Protein AF-A0A7T4YJ26-F1 (afdb_monomer_lite)

pLDDT: mean 92.06, std 7.33, range [59.25, 98.75]

Secondary structure (DSSP, 8-state):
-HHHHHHHHHHHHHHHHHHHHHHTTHHHHSBTT--S---STTBTT-HHHHHHHHHHHHHHHHHHHHHHHHHS-HHHHHHHHHHHHHHHHHHH--HHHHHHHS-TTTTHHHHHHHHHHHHHHHHHHHHHHHHHHHHHHTTS-GGG----TT-S-TTS---HHHHHHHHHHHHHHHHHHHHH--SS-HHHHHHHHHHHHHHHHHHHHHH-TTS-HHHHTTHHHHHHHHHHHHHHH-TTTTSSHHHHHHHHHTT-S-GGGSS-HHHIIIIIHHHHHHHHHHHHHHHHHHHHHHHHHHHHT-

Structure (mmCIF, N/CA/C/O backbone):
data_AF-A0A7T4YJ26-F1
#
_entry.id   AF-A0A7T4YJ26-F1
#
loop_
_atom_site.group_PDB
_atom_site.id
_atom_site.type_symbol
_atom_site.label_atom_id
_atom_site.label_alt_id
_atom_site.label_comp_id
_atom_site.label_asym_id
_atom_site.label_entity_id
_atom_site.label_seq_id
_atom_site.pdbx_PDB_ins_code
_atom_site.Cartn_x
_atom_site.Cartn_y
_atom_site.Cartn_z
_atom_site.occupancy
_atom_site.B_iso_or_equiv
_atom_site.auth_seq_id
_atom_site.auth_comp_id
_atom_site.auth_asym_id
_atom_site.auth_atom_id
_atom_site.pdbx_PDB_model_num
ATOM 1 N N . MET A 1 1 ? 11.426 15.640 -23.391 1.00 65.94 1 MET A N 1
ATOM 2 C CA . MET A 1 1 ? 10.581 16.226 -22.320 1.00 65.94 1 MET A CA 1
ATOM 3 C C . MET A 1 1 ? 9.084 15.944 -22.523 1.00 65.94 1 MET A C 1
ATOM 5 O O . MET A 1 1 ? 8.467 15.410 -21.608 1.00 65.94 1 MET A O 1
ATOM 9 N N . LEU A 1 2 ? 8.516 16.201 -23.713 1.00 73.56 2 LEU A N 1
ATOM 10 C CA . LEU A 1 2 ? 7.081 16.025 -24.014 1.00 73.56 2 LEU A CA 1
ATOM 11 C C . LEU A 1 2 ? 6.524 14.612 -23.717 1.00 73.56 2 LEU A C 1
ATOM 13 O O . LEU A 1 2 ? 5.509 14.489 -23.038 1.00 73.56 2 LEU A O 1
ATOM 17 N N . ALA A 1 3 ? 7.226 13.549 -24.126 1.00 76.88 3 ALA A N 1
ATOM 18 C CA . ALA A 1 3 ? 6.789 12.163 -23.897 1.00 76.88 3 ALA A CA 1
ATOM 19 C C . ALA A 1 3 ? 6.666 11.792 -22.402 1.00 76.88 3 ALA A C 1
ATOM 21 O O . ALA A 1 3 ? 5.733 11.098 -21.998 1.00 76.88 3 ALA A O 1
ATOM 22 N N . ARG A 1 4 ? 7.563 12.308 -21.543 1.00 76.56 4 ARG A N 1
ATOM 23 C CA . ARG A 1 4 ? 7.495 12.085 -20.085 1.00 76.56 4 ARG A CA 1
ATOM 24 C C . ARG A 1 4 ? 6.269 12.769 -19.475 1.00 76.56 4 ARG A C 1
ATOM 26 O O . ARG A 1 4 ? 5.632 12.203 -18.592 1.00 76.56 4 ARG A O 1
ATOM 33 N N . TYR A 1 5 ? 5.931 13.968 -19.948 1.00 83.56 5 TYR A N 1
ATOM 34 C CA . TYR A 1 5 ? 4.755 14.704 -19.486 1.00 83.56 5 TYR A CA 1
ATOM 35 C C . TYR A 1 5 ? 3.451 14.003 -19.894 1.00 83.56 5 TYR A C 1
ATOM 37 O O . TYR A 1 5 ? 2.588 13.773 -19.050 1.00 83.56 5 TYR A O 1
ATOM 45 N N . GLN A 1 6 ? 3.357 13.559 -21.151 1.00 85.94 6 GLN A N 1
ATOM 46 C CA . GLN A 1 6 ? 2.216 12.785 -21.654 1.00 85.94 6 GLN A CA 1
ATOM 47 C C . GLN A 1 6 ? 2.002 11.488 -20.861 1.00 85.94 6 GLN A C 1
ATOM 49 O O . GLN A 1 6 ? 0.879 11.183 -20.471 1.00 85.94 6 GLN A O 1
ATOM 54 N N . SER A 1 7 ? 3.078 10.760 -20.546 1.00 86.81 7 SER A N 1
ATOM 55 C CA . SER A 1 7 ? 3.001 9.524 -19.758 1.00 86.81 7 SER A CA 1
ATOM 56 C C . SER A 1 7 ? 2.489 9.753 -18.326 1.00 86.81 7 SER A C 1
ATOM 58 O O . SER A 1 7 ? 1.685 8.972 -17.807 1.00 86.81 7 SER A O 1
ATOM 60 N N . ARG A 1 8 ? 2.890 10.865 -17.692 1.00 88.81 8 ARG A N 1
ATOM 61 C CA . ARG A 1 8 ? 2.389 11.263 -16.364 1.00 88.81 8 ARG A CA 1
ATOM 62 C C . ARG A 1 8 ? 0.903 11.608 -16.401 1.00 88.81 8 ARG A C 1
ATOM 64 O O . ARG A 1 8 ? 0.160 11.109 -15.562 1.00 88.81 8 ARG A O 1
ATOM 71 N N . ILE A 1 9 ? 0.466 12.398 -17.386 1.00 92.31 9 ILE A N 1
ATOM 72 C CA . ILE A 1 9 ? -0.959 12.714 -17.574 1.00 92.31 9 ILE A CA 1
ATOM 73 C C . ILE A 1 9 ? -1.764 11.433 -17.772 1.00 92.31 9 ILE A C 1
ATOM 75 O O . ILE A 1 9 ? -2.769 11.238 -17.099 1.00 92.31 9 ILE A O 1
ATOM 79 N N . LEU A 1 10 ? -1.303 10.538 -18.646 1.00 93.31 10 LEU A N 1
ATOM 80 C CA . LEU A 1 10 ? -1.996 9.284 -18.923 1.00 93.31 10 LEU A CA 1
ATOM 81 C C . LEU A 1 10 ? -2.127 8.414 -17.661 1.00 93.31 10 LEU A C 1
ATOM 83 O O . LEU A 1 10 ? -3.191 7.855 -17.412 1.00 93.31 10 LEU A O 1
ATOM 87 N N . THR A 1 11 ? -1.077 8.352 -16.836 1.00 94.00 11 THR A N 1
ATOM 88 C CA . THR A 1 11 ? -1.101 7.633 -15.549 1.00 94.00 11 THR A CA 1
ATOM 89 C C . THR A 1 11 ? -2.134 8.234 -14.593 1.00 94.00 11 THR A C 1
ATOM 91 O O . THR A 1 11 ? -2.879 7.493 -13.958 1.00 94.00 11 THR A O 1
ATOM 94 N N . LEU A 1 12 ? -2.217 9.567 -14.508 1.00 95.44 12 LEU A N 1
ATOM 95 C CA . LEU A 1 12 ? -3.198 10.252 -13.661 1.00 95.44 12 LEU A CA 1
ATOM 96 C C . LEU A 1 12 ? -4.632 10.031 -14.153 1.00 95.44 12 LEU A C 1
ATOM 98 O O . LEU A 1 12 ? -5.496 9.699 -13.350 1.00 95.44 12 LEU A O 1
ATOM 102 N N . VAL A 1 13 ? -4.878 10.143 -15.461 1.00 96.56 13 VAL A N 1
ATOM 103 C CA . VAL A 1 13 ? -6.196 9.873 -16.058 1.00 96.56 13 VAL A CA 1
ATOM 104 C C . VAL A 1 13 ? -6.620 8.427 -15.793 1.00 96.56 13 VAL A C 1
ATOM 106 O O . VAL A 1 13 ? -7.742 8.186 -15.351 1.00 96.56 13 VAL A O 1
ATOM 109 N N . ALA A 1 14 ? -5.715 7.466 -15.993 1.00 96.56 14 ALA A N 1
ATOM 110 C CA . ALA A 1 14 ? -5.966 6.061 -15.689 1.00 96.56 14 ALA A CA 1
ATOM 111 C C . ALA A 1 14 ? -6.276 5.840 -14.198 1.00 96.56 14 ALA A C 1
ATOM 113 O O . ALA A 1 14 ? -7.226 5.132 -13.869 1.00 96.56 14 ALA A O 1
ATOM 114 N N . ALA A 1 15 ? -5.528 6.487 -13.298 1.00 96.88 15 ALA A N 1
ATOM 115 C CA . ALA A 1 15 ? -5.774 6.441 -11.859 1.00 96.88 15 ALA A CA 1
ATOM 116 C C . ALA A 1 15 ? -7.145 7.021 -11.483 1.00 96.88 15 ALA A C 1
ATOM 118 O O . ALA A 1 15 ? -7.850 6.430 -10.669 1.00 96.88 15 ALA A O 1
ATOM 119 N N . SER A 1 16 ? -7.563 8.128 -12.104 1.00 97.44 16 SER A N 1
ATOM 120 C CA . SER A 1 16 ? -8.887 8.717 -11.885 1.00 97.44 16 SER A CA 1
ATOM 121 C C . SER A 1 16 ? -10.017 7.800 -12.355 1.00 97.44 16 SER A C 1
ATOM 123 O O . SER A 1 16 ? -10.965 7.590 -11.605 1.00 97.44 16 SER A O 1
ATOM 125 N N . ILE A 1 17 ? -9.902 7.202 -13.547 1.00 97.19 17 ILE A N 1
ATOM 126 C CA . ILE A 1 17 ? -10.898 6.244 -14.059 1.00 97.19 17 ILE A CA 1
ATOM 127 C C . ILE A 1 17 ? -10.991 5.027 -13.129 1.00 97.19 17 ILE A C 1
ATOM 129 O O . ILE A 1 17 ? -12.084 4.640 -12.717 1.00 97.19 17 ILE A O 1
ATOM 133 N N . ALA A 1 18 ? -9.843 4.457 -12.754 1.00 96.75 18 ALA A N 1
ATOM 134 C CA . ALA A 1 18 ? -9.765 3.326 -11.837 1.00 96.75 18 ALA A CA 1
ATOM 135 C C . ALA A 1 18 ? -10.393 3.646 -10.470 1.00 96.75 18 ALA A C 1
ATOM 137 O O . ALA A 1 18 ? -11.157 2.841 -9.938 1.00 96.75 18 ALA A O 1
ATOM 138 N N . ALA A 1 19 ? -10.124 4.838 -9.930 1.00 96.94 19 ALA A N 1
ATOM 139 C CA . ALA A 1 19 ? -10.742 5.325 -8.705 1.00 96.94 19 ALA A CA 1
ATOM 140 C C . ALA A 1 19 ? -12.265 5.414 -8.836 1.00 96.94 19 ALA A C 1
ATOM 142 O O . ALA A 1 19 ? -12.968 4.869 -7.991 1.00 96.94 19 ALA A O 1
ATOM 143 N N . THR A 1 20 ? -12.791 6.018 -9.906 1.00 96.38 20 THR A N 1
ATOM 144 C CA . THR A 1 20 ? -14.242 6.093 -10.135 1.00 96.38 20 THR A CA 1
ATOM 145 C C . THR A 1 20 ? -14.883 4.706 -10.184 1.00 96.38 20 THR A C 1
ATOM 147 O O . THR A 1 20 ? -15.917 4.503 -9.551 1.00 96.38 20 THR A O 1
ATOM 150 N N . CYS A 1 21 ? -14.265 3.736 -10.866 1.00 95.38 21 CYS A N 1
ATOM 151 C CA . CYS A 1 21 ? -14.747 2.354 -10.874 1.00 95.38 21 CYS A CA 1
ATOM 152 C C . CYS A 1 21 ? -14.750 1.737 -9.469 1.00 95.38 21 CYS A C 1
ATOM 154 O O . CYS A 1 21 ? -15.736 1.111 -9.083 1.00 95.38 21 CYS A O 1
ATOM 156 N N . MET A 1 22 ? -13.687 1.948 -8.688 1.00 94.94 22 MET A N 1
ATOM 157 C CA . MET A 1 22 ? -13.580 1.412 -7.330 1.00 94.94 22 MET A CA 1
ATOM 158 C C . MET A 1 22 ? -14.650 1.983 -6.394 1.00 94.94 22 MET A C 1
ATOM 160 O O . MET A 1 22 ? -15.198 1.264 -5.560 1.00 94.94 22 MET A O 1
ATOM 164 N N . LEU A 1 23 ? -15.005 3.259 -6.559 1.00 95.00 23 LEU A N 1
ATOM 165 C CA . LEU A 1 23 ? -16.034 3.904 -5.744 1.00 95.00 23 LEU A CA 1
ATOM 166 C C . LEU A 1 23 ? -17.428 3.282 -5.921 1.00 95.00 23 LEU A C 1
ATOM 168 O O . LEU A 1 23 ? -18.241 3.367 -5.001 1.00 95.00 23 LEU A O 1
ATOM 172 N N . ILE A 1 24 ? -17.698 2.591 -7.033 1.00 94.62 24 ILE A N 1
ATOM 173 C CA . ILE A 1 24 ? -18.963 1.867 -7.250 1.00 94.62 24 ILE A CA 1
ATOM 174 C C . ILE A 1 24 ? -19.109 0.694 -6.262 1.00 94.62 24 ILE A C 1
ATOM 176 O O . ILE A 1 24 ? -20.228 0.333 -5.897 1.00 94.62 24 ILE A O 1
ATOM 180 N N . ALA A 1 25 ? -17.999 0.135 -5.764 1.00 90.75 25 ALA A N 1
ATOM 181 C CA . ALA A 1 25 ? -18.014 -0.937 -4.767 1.00 90.75 25 ALA A CA 1
ATOM 182 C C . ALA A 1 25 ? -18.468 -0.463 -3.375 1.00 90.75 25 ALA A C 1
ATOM 184 O O . ALA A 1 25 ? -18.942 -1.273 -2.576 1.00 90.75 25 ALA A O 1
ATOM 185 N N . THR A 1 26 ? -18.345 0.838 -3.083 1.00 90.69 26 THR A N 1
ATOM 186 C CA . THR A 1 26 ? -18.515 1.416 -1.737 1.00 90.69 26 THR A CA 1
ATOM 187 C C . THR A 1 26 ? -19.787 0.950 -1.019 1.00 90.69 26 THR A C 1
ATOM 189 O O . THR A 1 26 ? -19.662 0.441 0.094 1.00 90.69 26 THR A O 1
ATOM 192 N N . PRO A 1 27 ? -20.998 1.007 -1.617 1.00 88.75 27 PRO A N 1
ATOM 193 C CA . PRO A 1 27 ? -22.229 0.640 -0.910 1.00 88.75 27 PRO A CA 1
ATOM 194 C C . PRO A 1 27 ? -22.278 -0.821 -0.450 1.00 88.75 27 PRO A C 1
ATOM 196 O O . PRO A 1 27 ? -23.059 -1.163 0.430 1.00 88.75 27 PRO A O 1
ATOM 199 N N . ARG A 1 28 ? -21.471 -1.700 -1.057 1.00 88.50 28 ARG A N 1
ATOM 200 C CA . ARG A 1 28 ? -21.394 -3.125 -0.706 1.00 88.50 28 ARG A CA 1
ATOM 201 C C . ARG A 1 28 ? -20.357 -3.414 0.376 1.00 88.50 28 ARG A C 1
ATOM 203 O O . ARG A 1 28 ? -20.425 -4.468 0.997 1.00 88.50 28 ARG A O 1
ATOM 210 N N . LEU A 1 29 ? -19.404 -2.506 0.575 1.00 89.62 29 LEU A N 1
ATOM 211 C CA . LEU A 1 29 ? -18.295 -2.653 1.521 1.00 89.62 29 LEU A CA 1
ATOM 212 C C . LEU A 1 29 ? -18.539 -1.908 2.840 1.00 89.62 29 LEU A C 1
ATOM 214 O O . LEU A 1 29 ? -17.819 -2.134 3.807 1.00 89.62 29 LEU A O 1
ATOM 218 N N . ILE A 1 30 ? -19.551 -1.038 2.892 1.00 88.00 30 ILE A N 1
ATOM 219 C CA . ILE A 1 30 ? -19.989 -0.389 4.130 1.00 88.00 30 ILE A CA 1
ATOM 220 C C . ILE A 1 30 ? -20.584 -1.452 5.083 1.00 88.00 30 ILE A C 1
ATOM 222 O O . ILE A 1 30 ? -21.316 -2.336 4.626 1.00 88.00 30 ILE A O 1
ATOM 226 N N . PRO A 1 31 ? -20.279 -1.400 6.392 1.00 85.50 31 PRO A N 1
ATOM 227 C CA . PRO A 1 31 ? -20.853 -2.305 7.391 1.00 85.50 31 PRO A CA 1
ATOM 228 C C . PRO A 1 31 ? -22.372 -2.121 7.555 1.00 85.50 31 PRO A C 1
ATOM 230 O O . PRO A 1 31 ? -22.924 -1.063 7.257 1.00 85.50 31 PRO A O 1
ATOM 233 N N . LEU A 1 32 ? -23.069 -3.139 8.079 1.00 81.75 32 LEU A N 1
ATOM 234 C CA . LEU A 1 32 ? -24.544 -3.144 8.202 1.00 81.75 32 LEU A CA 1
ATOM 235 C C . LEU A 1 32 ? -25.109 -1.982 9.025 1.00 81.75 32 LEU A C 1
ATOM 237 O O . LEU A 1 32 ? -26.211 -1.510 8.762 1.00 81.75 32 LEU A O 1
ATOM 241 N N . ASN A 1 33 ? -24.352 -1.509 10.012 1.00 79.31 33 ASN A N 1
ATOM 242 C CA . ASN A 1 33 ? -24.732 -0.375 10.850 1.00 79.31 33 ASN A CA 1
ATOM 243 C C . ASN A 1 33 ? -24.523 0.989 10.161 1.00 79.31 33 ASN A C 1
ATOM 245 O O . ASN A 1 33 ? -24.630 2.017 10.825 1.00 79.31 33 ASN A O 1
ATOM 249 N N . ALA A 1 34 ? -24.177 0.999 8.867 1.00 72.62 34 ALA A N 1
ATOM 250 C CA . ALA A 1 34 ? -23.843 2.178 8.068 1.00 72.62 34 ALA A CA 1
ATOM 251 C C . ALA A 1 34 ? -22.723 3.053 8.666 1.00 72.62 34 ALA A C 1
ATOM 253 O O . ALA A 1 34 ? -22.549 4.207 8.272 1.00 72.62 34 ALA A O 1
ATOM 254 N N . SER A 1 35 ? -21.955 2.514 9.619 1.00 78.88 35 SER A N 1
ATOM 255 C CA . SER A 1 35 ? -20.820 3.224 10.193 1.00 78.88 35 SER A CA 1
ATOM 256 C C . SER A 1 35 ? -19.679 3.321 9.184 1.00 78.88 35 SER A C 1
ATOM 258 O O . SER A 1 35 ? -19.580 2.572 8.213 1.00 78.88 35 SER A O 1
ATOM 260 N N . THR A 1 36 ? -18.798 4.281 9.416 1.00 80.50 36 THR A N 1
ATOM 261 C CA . THR A 1 36 ? -17.610 4.490 8.594 1.00 80.50 36 THR A CA 1
ATOM 262 C C . THR A 1 36 ? -16.470 3.574 9.053 1.00 80.50 36 THR A C 1
ATOM 264 O O . THR A 1 36 ? -16.433 3.127 10.195 1.00 80.50 36 THR A O 1
ATOM 267 N N . GLY A 1 37 ? -15.527 3.264 8.165 1.00 81.12 37 GLY A N 1
ATOM 268 C CA . GLY A 1 37 ? -14.414 2.346 8.423 1.00 81.12 37 GLY A CA 1
ATOM 269 C C . GLY A 1 37 ? -14.588 1.032 7.679 1.00 81.12 37 GLY A C 1
ATOM 270 O O . GLY A 1 37 ? -15.162 0.103 8.228 1.00 81.12 37 GLY A O 1
ATOM 271 N N . ILE A 1 38 ? -14.097 0.946 6.443 1.00 86.25 38 ILE A N 1
ATOM 272 C CA . ILE A 1 38 ? -14.123 -0.306 5.679 1.00 86.25 38 ILE A CA 1
ATOM 273 C C . ILE A 1 38 ? -13.118 -1.290 6.282 1.00 86.25 38 ILE A C 1
ATOM 275 O O . ILE A 1 38 ? -11.913 -1.031 6.281 1.00 86.25 38 ILE A O 1
ATOM 279 N N . THR A 1 39 ? -13.642 -2.423 6.731 1.00 91.50 39 THR A N 1
ATOM 280 C CA . THR A 1 39 ? -12.912 -3.649 7.055 1.00 91.50 39 THR A CA 1
ATOM 281 C C . THR A 1 39 ? -13.590 -4.790 6.300 1.00 91.50 39 THR A C 1
ATOM 283 O O . THR A 1 39 ? -14.795 -4.744 6.037 1.00 91.50 39 THR A O 1
ATOM 286 N N . PHE A 1 40 ? -12.830 -5.798 5.881 1.00 92.81 40 PHE A N 1
ATOM 287 C CA . PHE A 1 40 ? -13.418 -7.002 5.299 1.00 92.81 40 PHE A CA 1
ATOM 288 C C . PHE A 1 40 ? -14.249 -7.760 6.332 1.00 92.81 40 PHE A C 1
ATOM 290 O O . PHE A 1 40 ? -15.317 -8.259 5.986 1.00 92.81 40 PHE A O 1
ATOM 297 N N . THR A 1 41 ? -13.807 -7.829 7.587 1.00 90.62 41 THR A N 1
ATOM 298 C CA . THR A 1 41 ? -14.492 -8.607 8.626 1.00 90.62 41 THR A CA 1
ATOM 299 C C . THR A 1 41 ? -15.890 -8.102 8.957 1.00 90.62 41 THR A C 1
ATOM 301 O O . THR A 1 41 ? -16.775 -8.920 9.197 1.00 90.62 41 THR A O 1
ATOM 304 N N . ASP A 1 42 ? -16.119 -6.790 8.865 1.00 88.31 42 ASP A N 1
ATOM 305 C CA . ASP A 1 42 ? -17.403 -6.174 9.229 1.00 88.31 42 ASP A CA 1
ATOM 306 C C . ASP A 1 42 ? -18.266 -5.811 8.013 1.00 88.31 42 ASP A C 1
ATOM 308 O O . ASP A 1 42 ? -19.322 -5.185 8.153 1.00 88.31 42 ASP A O 1
ATOM 312 N N . ALA A 1 43 ? -17.821 -6.145 6.800 1.00 90.69 43 ALA A N 1
ATOM 313 C CA . ALA A 1 43 ? -18.527 -5.776 5.582 1.00 90.69 43 ALA A CA 1
ATOM 314 C C . ALA A 1 43 ? -19.939 -6.384 5.550 1.00 90.69 43 ALA A C 1
ATOM 316 O O . ALA A 1 43 ? -20.127 -7.568 5.834 1.00 90.69 43 ALA A O 1
ATOM 317 N N . ALA A 1 44 ? -20.941 -5.607 5.119 1.00 88.81 44 ALA A N 1
ATOM 318 C CA . ALA A 1 44 ? -22.341 -6.044 5.144 1.00 88.81 44 ALA A CA 1
ATOM 319 C C . ALA A 1 44 ? -22.634 -7.305 4.317 1.00 88.81 44 ALA A C 1
ATOM 321 O O . ALA A 1 44 ? -23.547 -8.067 4.622 1.00 88.81 44 ALA A O 1
ATOM 322 N N . VAL A 1 45 ? -21.852 -7.526 3.264 1.00 92.44 45 VAL A N 1
ATOM 323 C CA . VA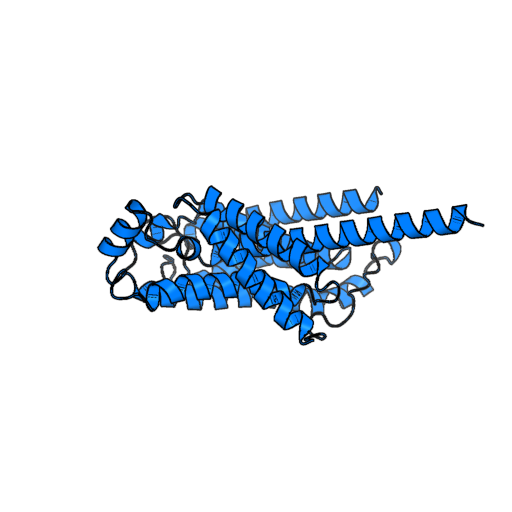L A 1 45 ? -21.949 -8.700 2.386 1.00 92.44 45 VAL A CA 1
ATOM 324 C C . VAL A 1 45 ? -21.227 -9.937 2.939 1.00 92.44 45 VAL A C 1
ATOM 326 O O . VAL A 1 45 ? -21.295 -11.004 2.329 1.00 92.44 45 VAL A O 1
ATOM 329 N N . GLY A 1 46 ? -20.534 -9.803 4.071 1.00 93.62 46 GLY A N 1
ATOM 330 C CA . GLY A 1 46 ? -19.647 -10.800 4.661 1.00 93.62 46 GLY A CA 1
ATOM 331 C C . GLY A 1 46 ? -18.211 -10.745 4.109 1.00 93.62 46 GLY A C 1
ATOM 332 O O . GLY A 1 46 ? -17.992 -10.242 3.001 1.00 93.62 46 GLY A O 1
ATOM 333 N N . PRO A 1 47 ? -17.217 -11.301 4.831 1.00 94.19 47 PRO A N 1
ATOM 334 C CA . PRO A 1 47 ? -15.802 -11.045 4.541 1.00 94.19 47 PRO A CA 1
ATOM 335 C C . PRO A 1 47 ? -15.331 -11.575 3.190 1.00 94.19 47 PRO A C 1
ATOM 337 O O . PRO A 1 47 ? -14.688 -10.863 2.420 1.00 94.19 47 PRO A O 1
ATOM 340 N N . LEU A 1 48 ? -15.706 -12.811 2.852 1.00 95.75 48 LEU A N 1
ATOM 341 C CA . LEU A 1 48 ? -15.315 -13.425 1.582 1.00 95.75 48 LEU A CA 1
ATOM 342 C C . LEU A 1 48 ? -15.900 -12.666 0.381 1.00 95.75 48 LEU A C 1
ATOM 344 O O . LEU A 1 48 ? -15.191 -12.385 -0.584 1.00 95.75 48 LEU A O 1
ATOM 348 N N . ASN A 1 49 ? -17.177 -12.283 0.457 1.00 95.88 49 ASN A N 1
ATOM 349 C CA . ASN A 1 49 ? -17.827 -11.512 -0.602 1.00 95.88 49 ASN A CA 1
ATOM 350 C C . ASN A 1 49 ? -17.224 -10.114 -0.731 1.00 95.88 49 ASN A C 1
ATOM 352 O O . ASN A 1 49 ? -17.072 -9.626 -1.846 1.00 95.88 49 ASN A O 1
ATOM 356 N N . ALA A 1 50 ? -16.840 -9.480 0.379 1.00 94.94 50 ALA A N 1
ATOM 357 C CA . ALA A 1 50 ? -16.176 -8.184 0.354 1.00 94.94 50 ALA A CA 1
ATOM 358 C C . ALA A 1 50 ? -14.821 -8.255 -0.369 1.00 94.94 50 ALA A C 1
ATOM 360 O O . ALA A 1 50 ? -14.527 -7.384 -1.191 1.00 94.94 50 ALA A O 1
ATOM 361 N N . ILE A 1 51 ? -14.046 -9.325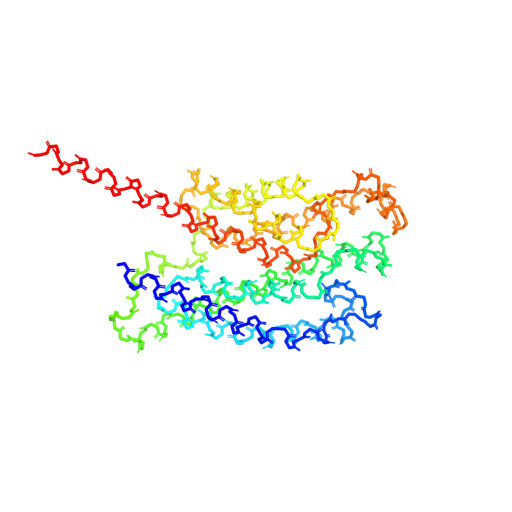 -0.150 1.00 95.75 51 ILE A N 1
ATOM 362 C CA . ILE A 1 51 ? -12.788 -9.585 -0.870 1.00 95.75 51 ILE A CA 1
ATOM 363 C C . ILE A 1 51 ? -13.056 -9.795 -2.366 1.00 95.75 51 ILE A C 1
ATOM 365 O O . ILE A 1 51 ? -12.394 -9.171 -3.194 1.00 95.75 51 ILE A O 1
ATOM 369 N N . ILE A 1 52 ? -14.047 -10.619 -2.727 1.00 96.19 52 ILE A N 1
ATOM 370 C CA . ILE A 1 52 ? -14.406 -10.892 -4.131 1.00 96.19 52 ILE A CA 1
ATOM 371 C C . ILE A 1 52 ? -14.867 -9.616 -4.844 1.00 96.19 52 ILE A C 1
ATOM 373 O O . ILE A 1 52 ? -14.394 -9.322 -5.939 1.00 96.19 52 ILE A O 1
ATOM 377 N N . ILE A 1 53 ? -15.759 -8.835 -4.227 1.00 94.94 53 ILE A N 1
ATOM 378 C CA . ILE A 1 53 ? -16.246 -7.560 -4.771 1.00 94.94 53 ILE A CA 1
ATOM 379 C C . ILE A 1 53 ? -15.077 -6.592 -4.948 1.00 94.94 53 ILE A C 1
ATOM 381 O O . ILE A 1 53 ? -14.918 -6.011 -6.017 1.00 94.94 53 ILE A O 1
ATOM 385 N N . THR A 1 54 ? -14.220 -6.460 -3.937 1.00 94.81 54 THR A N 1
ATOM 386 C CA . THR A 1 54 ? -13.024 -5.611 -4.011 1.00 94.81 54 THR A CA 1
ATOM 387 C C . THR A 1 54 ? -12.117 -6.037 -5.163 1.00 94.81 54 THR A C 1
ATOM 389 O O . THR A 1 54 ? -11.721 -5.194 -5.963 1.00 94.81 54 THR A O 1
ATOM 392 N N . ALA A 1 55 ? -11.834 -7.334 -5.311 1.00 95.12 55 ALA A N 1
ATOM 393 C CA . ALA A 1 55 ? -11.025 -7.851 -6.411 1.00 95.12 55 ALA A CA 1
ATOM 394 C C . ALA A 1 55 ? -11.671 -7.584 -7.783 1.00 95.12 55 ALA A C 1
ATOM 396 O O . ALA A 1 55 ? -10.986 -7.151 -8.708 1.00 95.12 55 ALA A O 1
ATOM 397 N N . LEU A 1 56 ? -12.989 -7.776 -7.906 1.00 95.81 56 LEU A N 1
ATOM 398 C CA . LEU A 1 56 ? -13.743 -7.527 -9.136 1.00 95.81 56 LEU A CA 1
ATOM 399 C C . LEU A 1 56 ? -13.681 -6.049 -9.550 1.00 95.81 56 LEU A C 1
ATOM 401 O O . LEU A 1 56 ? -13.402 -5.744 -10.708 1.00 95.81 56 LEU A O 1
ATOM 405 N N . PHE A 1 57 ? -13.893 -5.130 -8.605 1.00 94.81 57 PHE A N 1
ATOM 406 C CA . PHE A 1 57 ? -13.830 -3.688 -8.862 1.00 94.81 57 PHE A CA 1
ATOM 407 C C . PHE A 1 57 ? -12.396 -3.146 -8.979 1.00 94.81 57 PHE A C 1
ATOM 409 O O . PHE A 1 57 ? -12.207 -2.052 -9.510 1.00 94.81 57 PHE A O 1
ATOM 416 N N . LEU A 1 58 ? -11.384 -3.926 -8.585 1.00 94.38 58 LEU A N 1
ATOM 417 C CA . LEU A 1 58 ? -9.977 -3.661 -8.894 1.00 94.38 58 LEU A CA 1
ATOM 418 C C . LEU A 1 58 ? -9.566 -4.105 -10.306 1.00 94.38 58 LEU A C 1
ATOM 420 O O . LEU A 1 58 ? -8.533 -3.642 -10.789 1.00 94.38 58 LEU A O 1
ATOM 424 N N . LEU A 1 59 ? -10.342 -4.944 -11.006 1.00 95.75 59 LEU A N 1
ATOM 425 C CA . LEU A 1 59 ? -9.989 -5.390 -12.363 1.00 95.75 59 LEU A CA 1
ATOM 426 C C . LEU A 1 59 ? -9.809 -4.237 -13.365 1.00 95.75 59 LEU A C 1
ATOM 428 O O . LEU A 1 59 ? -8.822 -4.272 -14.100 1.00 95.75 59 LEU A O 1
ATOM 432 N N . PRO A 1 60 ? -10.666 -3.194 -13.412 1.00 96.19 60 PRO A N 1
ATOM 433 C CA . PRO A 1 60 ? -10.423 -2.038 -14.275 1.00 96.19 60 PRO A CA 1
ATOM 434 C C . PRO A 1 60 ? -9.092 -1.345 -13.965 1.00 96.19 60 PRO A C 1
ATOM 436 O O . PRO A 1 60 ? -8.356 -0.991 -14.885 1.00 96.19 60 PRO A O 1
ATOM 439 N N . ALA A 1 61 ? -8.751 -1.207 -12.677 1.00 96.31 61 ALA A N 1
ATOM 440 C CA . ALA A 1 61 ? -7.469 -0.655 -12.252 1.00 96.31 61 ALA A CA 1
ATOM 441 C C . ALA A 1 61 ? -6.311 -1.526 -12.748 1.00 96.31 61 ALA A C 1
ATOM 443 O O . ALA A 1 61 ? -5.383 -1.002 -13.350 1.00 96.31 61 ALA A O 1
ATOM 444 N N . LEU A 1 62 ? -6.405 -2.849 -12.583 1.00 96.56 62 LEU A N 1
ATOM 445 C CA . LEU A 1 62 ? -5.414 -3.812 -13.061 1.00 96.56 62 LEU A CA 1
ATOM 446 C C . LEU A 1 62 ? -5.233 -3.751 -14.586 1.00 96.56 62 LEU A C 1
ATOM 448 O O . LEU A 1 62 ? -4.102 -3.703 -15.058 1.00 96.56 62 LEU A O 1
ATOM 452 N N . ILE A 1 63 ? -6.318 -3.715 -15.364 1.00 96.75 63 ILE A N 1
ATOM 453 C CA . ILE A 1 63 ? -6.259 -3.628 -16.833 1.00 96.75 63 ILE A CA 1
ATOM 454 C C . ILE A 1 63 ? -5.527 -2.351 -17.263 1.00 96.75 63 ILE A C 1
ATOM 456 O O . ILE A 1 63 ? -4.622 -2.400 -18.100 1.00 96.75 63 ILE A O 1
ATOM 460 N N . LEU A 1 64 ? -5.880 -1.213 -16.660 1.00 96.25 64 LEU A N 1
ATOM 461 C CA . LEU A 1 64 ? -5.217 0.061 -16.921 1.00 96.25 64 LEU A CA 1
ATOM 462 C C . LEU A 1 64 ? -3.750 0.033 -16.471 1.00 96.25 64 LEU A C 1
ATOM 464 O O . LEU A 1 64 ? -2.879 0.483 -17.210 1.00 96.25 64 LEU A O 1
ATOM 468 N N . SER A 1 65 ? -3.454 -0.546 -15.308 1.00 95.94 65 SER A N 1
ATOM 469 C CA . SER A 1 65 ? -2.095 -0.741 -14.804 1.00 95.94 65 SER A CA 1
ATOM 470 C C . SER A 1 65 ? -1.247 -1.574 -15.768 1.00 95.94 65 SER A C 1
ATOM 472 O O . SER A 1 65 ? -0.138 -1.163 -16.094 1.00 95.94 65 SER A O 1
ATOM 474 N N . ILE A 1 66 ? -1.763 -2.695 -16.278 1.00 94.81 66 ILE A N 1
ATOM 475 C CA . ILE A 1 66 ? -1.081 -3.547 -17.263 1.00 94.81 66 ILE A CA 1
ATOM 476 C C . ILE A 1 66 ? -0.776 -2.756 -18.540 1.00 94.81 66 ILE A C 1
ATOM 478 O O . ILE A 1 66 ? 0.350 -2.792 -19.041 1.00 94.81 66 ILE A O 1
ATOM 482 N N . PHE A 1 67 ? -1.756 -2.002 -1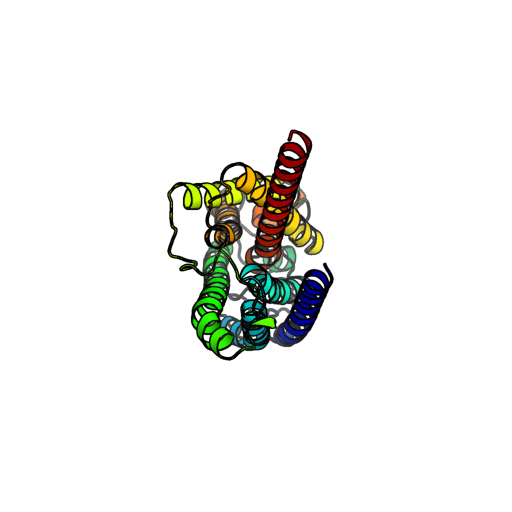9.047 1.00 93.31 67 PHE A N 1
ATOM 483 C CA . PHE A 1 67 ? -1.567 -1.172 -20.233 1.00 93.31 67 PHE A CA 1
ATOM 484 C C . PHE A 1 67 ? -0.481 -0.115 -20.001 1.00 93.31 67 PHE A C 1
ATOM 486 O O . PHE A 1 67 ? 0.450 -0.008 -20.791 1.00 93.31 67 PHE A O 1
ATOM 493 N N . ILE A 1 68 ? -0.531 0.615 -18.884 1.00 93.25 68 ILE A N 1
ATOM 494 C CA . ILE A 1 68 ? 0.460 1.648 -18.544 1.00 93.25 68 ILE A CA 1
ATOM 495 C C . ILE A 1 68 ? 1.848 1.052 -18.303 1.00 93.25 68 ILE A C 1
ATOM 497 O O . ILE A 1 68 ? 2.841 1.631 -18.745 1.00 93.25 68 ILE A O 1
ATOM 501 N N . ALA A 1 69 ? 1.938 -0.118 -17.670 1.00 91.69 69 ALA A N 1
ATOM 502 C CA . ALA A 1 69 ? 3.198 -0.826 -17.467 1.00 91.69 69 ALA A CA 1
ATOM 503 C C . ALA A 1 69 ? 3.883 -1.199 -18.787 1.00 91.69 69 ALA A C 1
ATOM 505 O O . ALA A 1 69 ? 5.109 -1.276 -18.839 1.00 91.69 69 ALA A O 1
ATOM 506 N N . ALA A 1 70 ? 3.123 -1.422 -19.862 1.00 89.25 70 ALA A N 1
ATOM 507 C CA . ALA A 1 70 ? 3.700 -1.736 -21.163 1.00 89.25 70 ALA A CA 1
ATOM 508 C C . ALA A 1 70 ? 4.496 -0.554 -21.752 1.00 89.25 70 ALA A C 1
ATOM 510 O O . ALA A 1 70 ? 5.527 -0.774 -22.388 1.00 89.25 70 ALA A O 1
ATOM 511 N N . PHE A 1 71 ? 4.077 0.689 -21.486 1.00 87.25 71 PHE A N 1
ATOM 512 C CA . PHE A 1 71 ? 4.729 1.907 -21.997 1.00 87.25 71 PHE A CA 1
ATOM 513 C C . PHE A 1 71 ? 5.663 2.587 -20.986 1.00 87.25 71 PHE A C 1
ATOM 515 O O . PHE A 1 71 ? 6.524 3.381 -21.372 1.00 87.25 71 PHE A O 1
ATOM 522 N N . ASN A 1 72 ? 5.473 2.319 -19.694 1.00 87.62 72 ASN A N 1
ATOM 523 C CA . ASN A 1 72 ? 6.123 3.019 -18.589 1.00 87.62 72 ASN A CA 1
ATOM 524 C C . ASN A 1 72 ? 6.700 2.015 -17.565 1.00 87.62 72 ASN A C 1
ATOM 526 O O . ASN A 1 72 ? 7.062 0.889 -17.905 1.00 87.62 72 ASN A O 1
ATOM 530 N N . THR A 1 73 ? 6.833 2.431 -16.307 1.00 88.94 73 THR A N 1
ATOM 531 C CA . THR A 1 73 ? 7.353 1.616 -15.206 1.00 88.94 73 THR A CA 1
ATOM 532 C C . THR A 1 73 ? 6.237 0.864 -14.474 1.00 88.94 73 THR A C 1
ATOM 534 O O . THR A 1 73 ? 5.100 1.334 -14.381 1.00 88.94 73 THR A O 1
ATOM 537 N N . TYR A 1 74 ? 6.574 -0.279 -13.868 1.00 89.88 74 TYR A N 1
ATOM 538 C CA . TYR A 1 74 ? 5.668 -1.020 -12.978 1.00 89.88 74 TYR A CA 1
ATOM 539 C C . TYR A 1 74 ? 5.242 -0.189 -11.755 1.00 89.88 74 TYR A C 1
ATOM 541 O O . TYR A 1 74 ? 4.135 -0.371 -11.256 1.00 89.88 74 TYR A O 1
ATOM 549 N N . LEU A 1 75 ? 6.065 0.762 -11.291 1.00 91.75 75 LEU A N 1
ATOM 550 C CA . LEU A 1 75 ? 5.700 1.667 -10.194 1.00 91.75 75 LEU A CA 1
ATOM 551 C C . LEU A 1 75 ? 4.542 2.590 -10.586 1.00 91.75 75 LEU A C 1
ATOM 553 O O . LEU A 1 75 ? 3.593 2.734 -9.819 1.00 91.75 75 LEU A O 1
ATOM 557 N N . SER A 1 76 ? 4.572 3.160 -11.796 1.00 92.00 76 SER A N 1
ATOM 558 C CA . SER A 1 76 ? 3.457 3.961 -12.324 1.00 92.00 76 SER A CA 1
ATOM 559 C C . SER A 1 76 ? 2.182 3.129 -12.481 1.00 92.00 76 SER A C 1
ATOM 561 O O . SER A 1 76 ? 1.090 3.606 -12.187 1.00 92.00 76 SER A O 1
ATOM 563 N N . ALA A 1 77 ? 2.316 1.867 -12.888 1.00 92.31 77 ALA A N 1
ATOM 564 C CA . ALA A 1 77 ? 1.192 0.943 -12.962 1.00 92.31 77 ALA A CA 1
ATOM 565 C C . ALA A 1 77 ? 0.615 0.612 -11.576 1.00 92.31 77 ALA A C 1
ATOM 567 O O . ALA A 1 77 ? -0.594 0.679 -11.374 1.00 92.31 77 ALA A O 1
ATOM 568 N N . THR A 1 78 ? 1.467 0.327 -10.595 1.00 94.25 78 THR A N 1
ATOM 569 C CA . THR A 1 78 ? 1.059 0.035 -9.209 1.00 94.25 78 THR A CA 1
ATOM 570 C C . THR A 1 78 ? 0.384 1.240 -8.560 1.00 94.25 78 THR A C 1
ATOM 572 O O . THR A 1 78 ? -0.605 1.087 -7.844 1.00 94.25 78 THR A O 1
ATOM 575 N N . PHE A 1 79 ? 0.865 2.449 -8.866 1.00 96.81 79 PHE A N 1
ATOM 576 C CA . PHE A 1 79 ? 0.278 3.702 -8.398 1.00 96.81 79 PHE A CA 1
ATOM 577 C C . PHE A 1 79 ? -1.207 3.816 -8.759 1.00 96.81 79 PHE A C 1
ATOM 579 O O . PHE A 1 79 ? -1.995 4.211 -7.909 1.00 96.81 79 PHE A O 1
ATOM 586 N N . ILE A 1 80 ? -1.610 3.419 -9.972 1.00 97.56 80 ILE A N 1
ATOM 587 C CA . ILE A 1 80 ? -3.019 3.455 -10.413 1.00 97.56 80 ILE A CA 1
ATOM 588 C C . ILE A 1 80 ? -3.906 2.622 -9.487 1.00 97.56 80 ILE A C 1
ATOM 590 O O . ILE A 1 80 ? -4.958 3.082 -9.045 1.00 97.56 80 ILE A O 1
ATOM 594 N N . SER A 1 81 ? -3.457 1.416 -9.147 1.00 96.12 81 SER A N 1
ATOM 595 C CA . SER A 1 81 ? -4.207 0.512 -8.276 1.00 96.12 81 SER A CA 1
ATOM 596 C C . SER A 1 81 ? -4.223 1.001 -6.826 1.00 96.12 81 SER A C 1
ATOM 598 O O . SER A 1 81 ? -5.284 1.033 -6.206 1.00 96.12 81 SER A O 1
ATOM 600 N N . ALA A 1 82 ? -3.089 1.474 -6.302 1.00 97.38 82 ALA A N 1
ATOM 601 C CA . ALA A 1 82 ? -3.026 2.060 -4.962 1.00 97.38 82 ALA A CA 1
ATOM 602 C C . ALA A 1 82 ? -3.899 3.324 -4.840 1.00 97.38 82 ALA A C 1
ATOM 604 O O . ALA A 1 82 ? -4.552 3.522 -3.818 1.00 97.38 82 ALA A O 1
ATOM 605 N N . PHE A 1 83 ? -3.966 4.147 -5.891 1.00 98.06 83 PHE A N 1
ATOM 606 C CA . PHE A 1 83 ? -4.811 5.342 -5.953 1.00 98.06 83 PHE A CA 1
ATOM 607 C C . PHE A 1 83 ? -6.303 5.001 -6.028 1.00 98.06 83 PHE A C 1
ATOM 609 O O . PHE A 1 83 ? -7.116 5.650 -5.372 1.00 98.06 83 PHE A O 1
ATOM 616 N N . ALA A 1 84 ? -6.674 3.947 -6.757 1.00 97.12 84 ALA A N 1
ATOM 617 C CA . ALA A 1 84 ? -8.050 3.462 -6.772 1.00 97.12 84 ALA A CA 1
ATOM 618 C C . ALA A 1 84 ? -8.510 3.004 -5.376 1.00 97.12 84 ALA A C 1
ATOM 620 O O . ALA A 1 84 ? -9.588 3.384 -4.915 1.00 97.12 84 ALA A O 1
ATOM 621 N N . VAL A 1 85 ? -7.656 2.260 -4.662 1.00 96.44 85 VAL A N 1
ATOM 622 C CA . VAL A 1 85 ? -7.907 1.863 -3.266 1.00 96.44 85 VAL A CA 1
ATOM 623 C C . VAL A 1 85 ? -7.910 3.078 -2.330 1.00 96.44 85 VAL A C 1
ATOM 625 O O . VAL A 1 85 ? -8.737 3.138 -1.424 1.00 96.44 85 VAL A O 1
ATOM 628 N N . LEU A 1 86 ? -7.049 4.078 -2.563 1.00 97.25 86 LEU A N 1
ATOM 629 C CA . LEU A 1 86 ? -7.030 5.325 -1.788 1.00 97.25 86 LEU A CA 1
ATOM 630 C C . LEU A 1 86 ? -8.367 6.068 -1.886 1.00 97.25 86 LEU A C 1
ATOM 632 O O . LEU A 1 86 ? -8.865 6.575 -0.881 1.00 97.25 86 LEU A O 1
ATOM 636 N N . ALA A 1 87 ? -8.959 6.130 -3.080 1.00 96.06 87 ALA A N 1
ATOM 637 C CA . ALA A 1 87 ? -10.258 6.764 -3.274 1.00 96.06 87 ALA A CA 1
ATOM 638 C C . ALA A 1 87 ? -11.349 6.053 -2.459 1.00 96.06 87 ALA A C 1
ATOM 640 O O . ALA A 1 87 ? -12.106 6.708 -1.743 1.00 96.06 87 ALA A O 1
ATOM 641 N N . LEU A 1 88 ? -11.370 4.716 -2.487 1.00 94.44 88 LEU A N 1
ATOM 642 C CA . LEU A 1 88 ? -12.281 3.922 -1.660 1.00 94.44 88 LEU A CA 1
ATOM 643 C C . LEU A 1 88 ? -12.057 4.169 -0.159 1.00 94.44 88 LEU A C 1
ATOM 645 O O . LEU A 1 88 ? -13.015 4.411 0.577 1.00 94.44 88 LEU A O 1
ATOM 649 N N . ALA A 1 89 ? -10.799 4.161 0.286 1.00 94.12 89 ALA A N 1
ATOM 650 C CA . ALA A 1 89 ? -10.419 4.444 1.667 1.00 94.12 89 ALA A CA 1
ATOM 651 C C . ALA A 1 89 ? -10.869 5.840 2.126 1.00 94.12 89 ALA A C 1
ATOM 653 O O . ALA A 1 89 ? -11.304 6.001 3.264 1.00 94.12 89 ALA A O 1
ATOM 654 N N . SER A 1 90 ? -10.802 6.831 1.235 1.00 93.31 90 SER A N 1
ATOM 655 C CA . SER A 1 90 ? -11.162 8.223 1.525 1.00 93.31 90 SER A CA 1
ATOM 656 C C . SER A 1 90 ? -12.662 8.418 1.751 1.00 93.31 90 SER A C 1
ATOM 658 O O . SER A 1 90 ? -13.044 9.278 2.538 1.00 93.31 90 SER A O 1
ATOM 660 N N . ILE A 1 91 ? -13.510 7.636 1.074 1.00 88.19 91 ILE A N 1
ATOM 661 C CA . ILE A 1 91 ? -14.973 7.754 1.185 1.00 88.19 91 ILE A CA 1
ATOM 662 C C . ILE A 1 91 ? -15.533 6.835 2.273 1.00 88.19 91 ILE A C 1
ATOM 664 O O . ILE A 1 91 ? -16.399 7.246 3.041 1.00 88.19 91 ILE A O 1
ATOM 668 N N . GLY A 1 92 ? -15.060 5.591 2.346 1.00 74.06 92 GLY A N 1
ATOM 669 C CA . GLY A 1 92 ? -15.635 4.593 3.248 1.00 74.06 92 GLY A CA 1
ATOM 670 C C . GLY A 1 92 ? -14.874 4.389 4.554 1.00 74.06 92 GLY A C 1
ATOM 671 O O . GLY A 1 92 ? -15.360 3.683 5.432 1.00 74.06 92 GLY A O 1
ATOM 672 N N . GLY A 1 93 ? -13.684 4.966 4.718 1.00 71.44 93 GLY A N 1
ATOM 673 C CA . GLY A 1 93 ? -12.813 4.697 5.855 1.00 71.44 93 GLY A CA 1
ATOM 674 C C . GLY A 1 93 ? -12.857 5.782 6.923 1.00 71.44 93 GLY A C 1
ATOM 675 O O . GLY A 1 93 ? -12.409 6.894 6.682 1.00 71.44 93 GLY A O 1
ATOM 676 N N . SER A 1 94 ? -13.297 5.449 8.133 1.00 88.38 94 SER A N 1
ATOM 677 C CA . SER A 1 94 ? -13.036 6.235 9.340 1.00 88.38 94 SER A CA 1
ATOM 678 C C . SER A 1 94 ? -12.465 5.315 10.416 1.00 88.38 94 SER A C 1
ATOM 680 O O . SER A 1 94 ? -13.155 4.373 10.817 1.00 88.38 94 SER A O 1
ATOM 682 N N . PRO A 1 95 ? -11.242 5.576 10.906 1.00 89.44 95 PRO A N 1
ATOM 683 C CA . PRO A 1 95 ? -10.661 4.870 12.045 1.00 89.44 95 PRO A CA 1
ATOM 684 C C . PRO A 1 95 ? -11.590 4.823 13.256 1.00 89.44 95 PRO A C 1
ATOM 686 O O . PRO A 1 95 ? -11.796 3.777 13.864 1.00 89.44 95 PRO A O 1
ATOM 689 N N . ILE A 1 96 ? -12.200 5.965 13.586 1.00 90.94 96 ILE A N 1
ATOM 690 C CA . ILE A 1 96 ? -13.033 6.077 14.780 1.00 90.94 96 ILE A CA 1
ATOM 691 C C . ILE A 1 96 ? -14.358 5.319 14.627 1.00 90.94 96 ILE A C 1
ATOM 693 O O . ILE A 1 96 ? -14.869 4.777 15.603 1.00 90.94 96 ILE A O 1
ATOM 697 N N . GLY A 1 97 ? -14.889 5.225 13.403 1.00 89.94 97 GLY A N 1
ATOM 698 C CA . GLY A 1 97 ? -16.103 4.459 13.126 1.00 89.94 97 GLY A CA 1
ATOM 699 C C . GLY A 1 97 ? -15.923 2.957 13.365 1.00 89.94 97 GLY A C 1
ATOM 700 O O . GLY A 1 97 ? -16.823 2.332 13.920 1.00 89.94 97 GLY A O 1
ATOM 701 N N . PHE A 1 98 ? -14.745 2.404 13.045 1.00 91.62 98 PHE A N 1
ATOM 702 C CA . PHE A 1 98 ? -14.360 1.041 13.434 1.00 91.62 98 PHE A CA 1
ATOM 703 C C . PHE A 1 98 ? -14.291 0.901 14.958 1.00 91.62 98 PHE A C 1
ATOM 705 O O . PHE A 1 98 ? -14.957 0.048 15.534 1.00 91.62 98 PHE A O 1
ATOM 712 N N . ILE A 1 99 ? -13.569 1.799 15.631 1.00 91.62 99 ILE A N 1
ATOM 713 C CA . ILE A 1 99 ? -13.362 1.717 17.084 1.00 91.62 99 ILE A CA 1
ATOM 714 C C . ILE A 1 99 ? -14.686 1.725 17.860 1.00 91.62 99 ILE A C 1
ATOM 716 O O . ILE A 1 99 ? -14.811 1.007 18.845 1.00 91.62 99 ILE A O 1
ATOM 720 N N . TYR A 1 100 ? -15.681 2.502 17.423 1.00 90.50 100 TYR A N 1
ATOM 721 C CA . TYR A 1 100 ? -16.978 2.564 18.104 1.00 90.50 100 TYR A CA 1
ATOM 722 C C . TYR A 1 100 ? -17.839 1.308 17.964 1.00 90.50 100 TYR A C 1
ATOM 724 O O . TYR A 1 100 ? -18.683 1.075 18.828 1.00 90.50 100 TYR A O 1
ATOM 732 N N . ARG A 1 101 ? -17.685 0.537 16.883 1.00 88.44 101 ARG A N 1
ATOM 733 C CA . ARG A 1 101 ? -18.538 -0.634 16.623 1.00 88.44 101 ARG A CA 1
ATOM 734 C C . ARG A 1 101 ? -17.898 -1.959 17.017 1.00 88.44 101 ARG A C 1
ATOM 736 O O . ARG A 1 101 ? -18.626 -2.923 17.224 1.00 88.44 101 ARG A O 1
ATOM 743 N N . SER A 1 102 ? -16.571 -2.009 17.048 1.00 90.12 102 SER A N 1
ATOM 744 C CA . SER A 1 102 ? -15.826 -3.249 17.217 1.00 90.12 102 SER A CA 1
ATOM 745 C C . SER A 1 102 ? -15.704 -3.628 18.685 1.00 90.12 102 SER A C 1
ATOM 747 O O . SER A 1 102 ? -15.623 -2.770 19.573 1.00 90.12 102 SER A O 1
ATOM 749 N N . ASP A 1 103 ? -15.636 -4.930 18.932 1.00 90.06 103 ASP A N 1
ATOM 750 C CA . ASP A 1 103 ? -15.344 -5.464 20.252 1.00 90.06 103 ASP A CA 1
ATOM 751 C C . ASP A 1 103 ? -13.812 -5.533 20.425 1.00 90.06 103 ASP A C 1
ATOM 753 O O . ASP A 1 103 ? -13.102 -6.380 19.884 1.00 90.06 103 ASP A O 1
ATOM 757 N N . LEU A 1 104 ? -13.247 -4.511 21.069 1.00 90.12 104 LEU A N 1
ATOM 758 C CA . LEU A 1 104 ? -11.800 -4.328 21.178 1.00 90.12 104 LEU A CA 1
ATOM 759 C C . LEU A 1 104 ? -11.274 -4.904 22.502 1.00 90.12 104 LEU A C 1
ATOM 761 O O . LEU A 1 104 ? -11.967 -4.821 23.517 1.00 90.12 104 LEU A O 1
ATOM 765 N N . PRO A 1 105 ? -10.027 -5.417 22.554 1.00 91.50 105 PRO A N 1
ATOM 766 C CA . PRO A 1 105 ? -8.961 -5.285 21.550 1.00 91.50 105 PRO A CA 1
ATOM 767 C C . PRO A 1 105 ? -8.843 -6.442 20.551 1.00 91.50 105 PRO A C 1
ATOM 769 O O . PRO A 1 105 ? -7.999 -6.373 19.664 1.00 91.50 105 PRO A O 1
ATOM 772 N N . HIS A 1 106 ? -9.626 -7.514 20.676 1.00 90.88 106 HIS A N 1
ATOM 773 C CA . HIS A 1 106 ? -9.397 -8.741 19.903 1.00 90.88 106 HIS A CA 1
ATOM 774 C C . HIS A 1 106 ? -9.574 -8.556 18.392 1.00 90.88 106 HIS A C 1
ATOM 776 O O . HIS A 1 106 ? -8.830 -9.173 17.627 1.00 90.88 106 HIS A O 1
ATOM 782 N N . GLU A 1 107 ? -10.447 -7.639 17.968 1.00 93.06 107 GLU A N 1
ATOM 783 C CA . GLU A 1 107 ? -10.597 -7.251 16.560 1.00 93.06 107 GLU A CA 1
ATOM 784 C C . GLU A 1 107 ? -9.337 -6.596 15.955 1.00 93.06 107 GLU A C 1
ATOM 786 O O . GLU A 1 107 ? -9.205 -6.499 14.744 1.00 93.06 107 GLU A O 1
ATOM 791 N N . TYR A 1 108 ? -8.312 -6.222 16.731 1.00 94.88 108 TYR A N 1
ATOM 792 C CA . TYR A 1 108 ? -7.018 -5.864 16.123 1.00 94.88 108 TYR A CA 1
ATOM 793 C C . TYR A 1 108 ? -6.325 -7.063 15.456 1.00 94.88 108 TYR A C 1
ATOM 795 O O . TYR A 1 108 ? -5.533 -6.880 14.531 1.00 94.88 108 TYR A O 1
ATOM 803 N N . THR A 1 109 ? -6.649 -8.296 15.862 1.00 96.25 109 THR A N 1
ATOM 804 C CA . THR A 1 109 ? -6.177 -9.509 15.174 1.00 96.25 109 THR A CA 1
ATOM 805 C C . THR A 1 109 ? -6.755 -9.595 13.764 1.00 96.25 109 THR A C 1
ATOM 807 O O . THR A 1 109 ? -6.038 -9.954 12.827 1.00 96.25 109 THR A O 1
ATOM 810 N N . SER A 1 110 ? -8.029 -9.229 13.587 1.00 95.56 110 SER A N 1
ATOM 811 C CA . SER A 1 110 ? -8.661 -9.231 12.270 1.00 95.56 110 SER A CA 1
ATOM 812 C C . SER A 1 110 ? -8.029 -8.178 11.354 1.00 95.56 110 SER A C 1
ATOM 814 O O . SER A 1 110 ? -7.700 -8.495 10.212 1.00 95.56 110 SER A O 1
ATOM 816 N N . LEU A 1 111 ? -7.678 -6.997 11.878 1.00 96.56 111 LEU A N 1
ATOM 817 C CA . LEU A 1 111 ? -6.927 -5.979 11.127 1.00 96.56 111 LEU A CA 1
ATOM 818 C C . LEU A 1 111 ? -5.525 -6.443 10.680 1.00 96.56 111 LEU A C 1
ATOM 820 O O . LEU A 1 111 ? -5.072 -6.099 9.581 1.00 96.56 111 LEU A O 1
ATOM 824 N N . ILE A 1 112 ? -4.827 -7.247 11.492 1.00 97.81 112 ILE A N 1
ATOM 825 C CA . ILE A 1 112 ? -3.547 -7.864 11.097 1.00 97.81 112 ILE A CA 1
ATOM 826 C C . ILE A 1 112 ? -3.762 -8.801 9.903 1.00 97.81 112 ILE A C 1
ATOM 828 O O . ILE A 1 112 ? -3.038 -8.708 8.910 1.00 97.81 112 ILE A O 1
ATOM 832 N N . ILE A 1 113 ? -4.777 -9.667 9.964 1.00 97.38 113 ILE A N 1
ATOM 833 C CA . ILE A 1 113 ? -5.119 -10.589 8.871 1.00 97.38 113 ILE A CA 1
ATOM 834 C C . ILE A 1 113 ? -5.491 -9.807 7.606 1.00 97.38 113 ILE A C 1
ATOM 836 O O . ILE A 1 113 ? -4.997 -10.106 6.518 1.00 97.38 113 ILE A O 1
ATOM 840 N N . GLU A 1 114 ? -6.298 -8.756 7.734 1.00 96.88 114 GLU A N 1
ATOM 841 C CA . GLU A 1 114 ? -6.654 -7.891 6.611 1.00 96.88 114 GLU A CA 1
ATOM 842 C C . GLU A 1 114 ? -5.442 -7.204 5.981 1.00 96.88 114 GLU A C 1
ATOM 844 O O . GLU A 1 114 ? -5.394 -7.054 4.761 1.00 96.88 114 GLU A O 1
ATOM 849 N N . SER A 1 115 ? -4.431 -6.841 6.774 1.00 97.56 115 SER A N 1
ATOM 850 C CA . SER A 1 115 ? -3.180 -6.275 6.253 1.00 97.56 115 SER A CA 1
ATOM 851 C C . SER A 1 115 ? -2.458 -7.256 5.325 1.00 97.56 115 SER A C 1
ATOM 853 O O . SER A 1 115 ? -1.959 -6.850 4.270 1.00 97.56 115 SER A O 1
ATOM 855 N N . PHE A 1 116 ? -2.462 -8.552 5.657 1.00 97.94 116 PHE A N 1
ATOM 856 C CA . PHE A 1 116 ? -1.948 -9.595 4.766 1.00 97.94 116 PHE A CA 1
ATOM 857 C C . PHE A 1 116 ? -2.798 -9.742 3.502 1.00 97.94 116 PHE A C 1
ATOM 859 O O . PHE A 1 116 ? -2.235 -9.844 2.415 1.00 97.94 116 PHE A O 1
ATOM 866 N N . ILE A 1 117 ? -4.130 -9.708 3.612 1.00 97.19 117 ILE A N 1
ATOM 867 C CA . ILE A 1 117 ? -5.039 -9.825 2.457 1.00 97.19 117 ILE A CA 1
ATOM 868 C C . ILE A 1 117 ? -4.836 -8.660 1.482 1.00 97.19 117 ILE A C 1
ATOM 870 O O . ILE A 1 117 ? -4.635 -8.880 0.288 1.00 97.19 117 ILE A O 1
ATOM 874 N N . TRP A 1 118 ? -4.837 -7.420 1.976 1.00 96.75 118 TRP A N 1
ATOM 875 C CA . TRP A 1 118 ? -4.614 -6.235 1.145 1.00 96.75 118 TRP A CA 1
ATOM 876 C C . TRP A 1 118 ? -3.244 -6.258 0.466 1.00 96.75 118 TRP A C 1
ATOM 878 O O . TRP A 1 118 ? -3.129 -5.933 -0.717 1.00 96.75 118 TRP A O 1
ATOM 888 N N . THR A 1 119 ? -2.213 -6.700 1.184 1.00 96.44 119 THR A N 1
ATOM 889 C CA . THR A 1 119 ? -0.873 -6.863 0.614 1.00 96.44 119 THR A CA 1
ATOM 890 C C . THR A 1 119 ? -0.855 -7.962 -0.444 1.00 96.44 119 THR A C 1
ATOM 892 O O . THR A 1 119 ? -0.327 -7.751 -1.532 1.00 96.44 119 THR A O 1
ATOM 895 N N . ALA A 1 120 ? -1.494 -9.106 -0.200 1.00 96.62 120 ALA A N 1
ATOM 896 C CA . ALA A 1 120 ? -1.605 -10.177 -1.186 1.00 96.62 120 ALA A CA 1
ATOM 897 C C . ALA A 1 120 ? -2.294 -9.698 -2.477 1.00 96.62 120 ALA A C 1
ATOM 899 O O . ALA A 1 120 ? -1.817 -10.013 -3.566 1.00 96.62 120 ALA A O 1
ATOM 900 N N . LEU A 1 121 ? -3.349 -8.880 -2.377 1.00 95.56 121 LEU A N 1
ATOM 901 C CA . LEU A 1 121 ? -4.008 -8.260 -3.535 1.00 95.56 121 LEU A CA 1
ATOM 902 C C . LEU A 1 121 ? -3.064 -7.327 -4.312 1.00 95.56 121 LEU A C 1
ATOM 904 O O . LEU A 1 121 ? -3.010 -7.389 -5.542 1.00 95.56 121 LEU A O 1
ATOM 908 N N . LEU A 1 122 ? -2.286 -6.494 -3.612 1.00 95.00 122 LEU A N 1
ATOM 909 C CA . LEU A 1 122 ? -1.277 -5.625 -4.227 1.00 95.00 122 LEU A CA 1
ATOM 910 C C . LEU A 1 122 ? -0.201 -6.439 -4.969 1.00 95.00 122 LEU A C 1
ATOM 912 O O . LEU A 1 122 ? 0.164 -6.111 -6.099 1.00 95.00 122 LEU A O 1
ATOM 916 N N . PHE A 1 123 ? 0.285 -7.524 -4.365 1.00 93.62 123 PHE A N 1
ATOM 917 C CA . PHE A 1 123 ? 1.317 -8.376 -4.959 1.00 93.62 123 PHE A CA 1
ATOM 918 C C . PHE A 1 123 ? 0.800 -9.237 -6.107 1.00 93.62 123 PHE A C 1
ATOM 920 O O . PHE A 1 123 ? 1.497 -9.389 -7.108 1.00 93.62 123 PHE A O 1
ATOM 927 N N . ALA A 1 124 ? -0.431 -9.738 -6.019 1.00 95.06 124 ALA A N 1
ATOM 928 C CA . ALA A 1 124 ? -1.096 -10.398 -7.136 1.00 95.06 124 ALA A CA 1
ATOM 929 C C . ALA A 1 124 ? -1.207 -9.459 -8.348 1.00 95.06 124 ALA A C 1
ATOM 931 O O . ALA A 1 124 ? -0.967 -9.877 -9.483 1.00 95.06 124 ALA A O 1
ATOM 932 N N . ASN A 1 125 ? -1.494 -8.176 -8.114 1.00 93.88 125 ASN A N 1
ATOM 933 C CA . ASN A 1 125 ? -1.523 -7.157 -9.158 1.00 93.88 125 ASN A CA 1
ATOM 934 C C . ASN A 1 125 ? -0.134 -6.945 -9.788 1.00 93.88 125 ASN A C 1
ATOM 936 O O . ASN A 1 125 ? 0.017 -7.088 -11.001 1.00 93.88 125 ASN A O 1
ATOM 940 N N . LEU A 1 126 ? 0.900 -6.725 -8.970 1.00 93.38 126 LEU A N 1
ATOM 941 C CA . LEU A 1 126 ? 2.294 -6.604 -9.422 1.00 93.38 126 LEU A CA 1
ATOM 942 C C . LEU A 1 126 ? 2.773 -7.818 -10.225 1.00 93.38 126 LEU A C 1
ATOM 944 O O . LEU A 1 126 ? 3.369 -7.664 -11.292 1.00 93.38 126 LEU A O 1
ATOM 948 N N . TYR A 1 127 ? 2.494 -9.022 -9.731 1.00 94.00 127 TYR A N 1
ATOM 949 C CA . TYR A 1 127 ? 2.844 -10.266 -10.406 1.00 94.00 127 TYR A CA 1
ATOM 950 C C . TYR A 1 127 ? 2.131 -10.383 -11.756 1.00 94.00 127 TYR A C 1
ATOM 952 O O . TYR A 1 127 ? 2.762 -10.693 -12.766 1.00 94.00 127 TYR A O 1
ATOM 960 N N . THR A 1 128 ? 0.837 -10.050 -11.802 1.00 94.75 128 THR A N 1
ATOM 961 C CA . THR A 1 128 ? 0.062 -10.041 -13.049 1.00 94.75 128 THR A CA 1
ATOM 962 C C . THR A 1 128 ? 0.630 -9.034 -14.049 1.00 94.75 128 THR A C 1
ATOM 964 O O . THR A 1 128 ? 0.794 -9.364 -15.224 1.00 94.75 128 THR A O 1
ATOM 967 N N . ILE A 1 129 ? 0.998 -7.830 -13.600 1.00 93.38 129 ILE A N 1
ATOM 968 C CA . ILE A 1 129 ? 1.680 -6.834 -14.436 1.00 93.38 129 ILE A CA 1
ATOM 969 C C . ILE A 1 129 ? 2.981 -7.418 -14.996 1.00 93.38 129 ILE A C 1
ATOM 971 O O . ILE A 1 129 ? 3.213 -7.328 -16.197 1.00 93.38 129 ILE A O 1
ATOM 975 N N . GLN A 1 130 ? 3.811 -8.054 -14.166 1.00 91.69 130 GLN A N 1
ATOM 976 C CA . GLN A 1 130 ? 5.090 -8.614 -14.603 1.00 91.69 130 GLN A CA 1
ATOM 977 C C . GLN A 1 130 ? 4.925 -9.656 -15.714 1.00 91.69 130 GLN A C 1
ATOM 979 O O . GLN A 1 130 ? 5.586 -9.553 -16.746 1.00 91.69 130 GLN A O 1
ATOM 984 N N . ILE A 1 131 ? 4.042 -10.642 -15.526 1.00 92.50 131 ILE A N 1
ATOM 985 C CA . ILE A 1 131 ? 3.874 -11.740 -16.492 1.00 92.50 131 ILE A CA 1
ATOM 986 C C . ILE A 1 131 ? 3.192 -11.285 -17.791 1.00 92.50 131 ILE A C 1
ATOM 988 O O . ILE A 1 131 ? 3.424 -11.869 -18.847 1.00 92.50 131 ILE A O 1
ATOM 992 N N . THR A 1 132 ? 2.357 -10.241 -17.736 1.00 92.75 132 THR A N 1
ATOM 993 C CA . THR A 1 132 ? 1.618 -9.735 -18.907 1.00 92.75 132 THR A CA 1
ATOM 994 C C . THR A 1 132 ? 2.359 -8.635 -19.663 1.00 92.75 132 THR A C 1
ATOM 996 O O . THR A 1 132 ? 2.103 -8.429 -20.849 1.00 92.75 132 THR A O 1
ATOM 999 N N . ARG A 1 133 ? 3.316 -7.948 -19.030 1.00 89.06 133 ARG A N 1
ATOM 1000 C CA . ARG A 1 133 ? 4.041 -6.826 -19.638 1.00 89.06 133 ARG A CA 1
ATOM 1001 C C . ARG A 1 133 ? 4.820 -7.235 -20.884 1.00 89.06 133 ARG A C 1
ATOM 1003 O O . ARG A 1 133 ? 4.605 -6.644 -21.938 1.00 89.06 133 ARG A O 1
ATOM 1010 N N . THR A 1 134 ? 5.672 -8.257 -20.799 1.00 87.94 134 THR A N 1
ATOM 1011 C CA . THR A 1 134 ? 6.490 -8.729 -21.931 1.00 87.94 134 THR A CA 1
ATOM 1012 C C . THR A 1 134 ? 5.659 -9.134 -23.159 1.00 87.94 134 THR A C 1
ATOM 1014 O O . THR A 1 134 ? 5.949 -8.632 -24.249 1.00 87.94 134 THR A O 1
ATOM 1017 N N . PRO A 1 135 ? 4.605 -9.975 -23.050 1.00 91.00 135 PRO A N 1
ATOM 1018 C CA . PRO A 1 135 ? 3.804 -10.339 -24.219 1.00 91.00 135 PRO A CA 1
ATOM 1019 C C . PRO A 1 135 ? 3.025 -9.158 -24.812 1.00 91.00 135 PRO A C 1
ATOM 1021 O O . PRO A 1 135 ? 2.775 -9.145 -26.017 1.00 91.00 135 PRO A O 1
ATOM 1024 N N . ILE A 1 136 ? 2.651 -8.157 -24.007 1.00 90.69 136 ILE A N 1
ATOM 1025 C CA . ILE A 1 136 ? 1.997 -6.941 -24.508 1.00 90.69 136 ILE A CA 1
ATOM 1026 C C . ILE A 1 136 ? 3.012 -6.040 -25.214 1.00 90.69 136 ILE A C 1
ATOM 1028 O O . ILE A 1 136 ? 2.753 -5.601 -26.331 1.00 90.69 136 ILE A O 1
ATOM 1032 N N . GLN A 1 137 ? 4.189 -5.822 -24.623 1.00 89.06 137 GLN A N 1
ATOM 1033 C CA . GLN A 1 137 ? 5.269 -5.040 -25.232 1.00 89.06 137 GLN A CA 1
ATOM 1034 C C . GLN A 1 137 ? 5.725 -5.615 -26.573 1.00 89.06 137 GLN A C 1
ATOM 1036 O O . GLN A 1 137 ? 5.965 -4.852 -27.504 1.00 89.06 137 GLN A O 1
ATOM 1041 N N . ALA A 1 138 ? 5.762 -6.943 -26.715 1.00 89.31 138 ALA A N 1
ATOM 1042 C CA . ALA A 1 138 ? 6.095 -7.602 -27.978 1.00 89.31 138 ALA A CA 1
ATOM 1043 C C . ALA A 1 138 ? 5.115 -7.271 -29.122 1.00 89.31 138 ALA A C 1
ATOM 1045 O O . ALA A 1 138 ? 5.481 -7.370 -30.292 1.00 89.31 138 ALA A O 1
ATOM 1046 N N . LYS A 1 139 ? 3.877 -6.876 -28.797 1.00 91.94 139 LYS A N 1
ATOM 1047 C CA . LYS A 1 139 ? 2.847 -6.481 -29.769 1.00 91.94 139 LYS A CA 1
ATOM 1048 C C . LYS A 1 139 ? 2.807 -4.975 -30.029 1.00 91.94 139 LYS A C 1
ATOM 1050 O O . LYS A 1 139 ? 2.104 -4.542 -30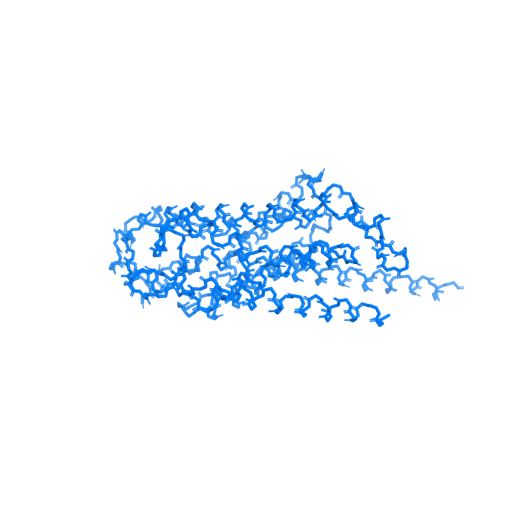.939 1.00 91.94 139 LYS A O 1
ATOM 1055 N N . LEU A 1 140 ? 3.514 -4.175 -29.232 1.00 87.81 140 LEU A N 1
ATOM 1056 C CA . LEU A 1 140 ? 3.500 -2.724 -29.352 1.00 87.81 140 LEU A CA 1
ATOM 1057 C C . LEU A 1 140 ? 4.570 -2.233 -30.341 1.00 87.81 140 LEU A C 1
ATOM 1059 O O . LEU A 1 140 ? 5.672 -2.784 -30.399 1.00 87.81 140 LEU A O 1
ATOM 1063 N N . PRO A 1 141 ? 4.283 -1.161 -31.100 1.00 87.50 141 PRO A N 1
ATOM 1064 C CA . PRO A 1 141 ? 5.290 -0.460 -31.885 1.00 87.50 141 PRO A CA 1
ATOM 1065 C C . PRO A 1 141 ? 6.499 -0.056 -31.027 1.00 87.50 141 PRO A C 1
ATOM 1067 O O . PRO A 1 141 ? 6.345 0.553 -29.967 1.00 87.50 141 PRO A O 1
ATOM 1070 N N . ARG A 1 142 ? 7.720 -0.364 -31.492 1.00 82.62 142 ARG A N 1
ATOM 1071 C CA . ARG A 1 142 ? 8.968 -0.129 -30.733 1.00 82.62 142 ARG A CA 1
ATOM 1072 C C . ARG A 1 142 ? 9.179 1.331 -30.323 1.00 82.62 142 ARG A C 1
ATOM 1074 O O . ARG A 1 142 ? 9.796 1.587 -29.302 1.00 82.62 142 ARG A O 1
ATOM 1081 N N . ASN A 1 143 ? 8.653 2.280 -31.094 1.00 81.88 143 ASN A N 1
ATOM 1082 C CA . ASN A 1 143 ? 8.714 3.715 -30.802 1.00 81.88 143 ASN A CA 1
ATOM 1083 C C . ASN A 1 143 ? 7.866 4.144 -29.590 1.00 81.88 143 ASN A C 1
ATOM 1085 O O . ASN A 1 143 ? 8.044 5.258 -29.104 1.00 81.88 143 ASN A O 1
ATOM 1089 N N . LEU A 1 144 ? 6.952 3.294 -29.113 1.00 79.19 144 LEU A N 1
ATOM 1090 C CA . LEU A 1 144 ? 6.123 3.556 -27.934 1.00 79.19 144 LEU A CA 1
ATOM 1091 C C . LEU A 1 144 ? 6.674 2.898 -26.662 1.00 79.19 144 LEU A C 1
ATOM 1093 O O . LEU A 1 144 ? 6.264 3.256 -25.560 1.00 79.19 144 LEU A O 1
ATOM 1097 N N . VAL A 1 145 ? 7.586 1.932 -26.797 1.00 79.94 145 VAL A N 1
ATOM 1098 C CA . VAL A 1 145 ? 8.150 1.202 -25.660 1.00 79.94 145 VAL A CA 1
ATOM 1099 C C . VAL A 1 145 ? 9.326 1.990 -25.102 1.00 79.94 145 VAL A C 1
ATOM 1101 O O . VAL A 1 145 ? 10.348 2.160 -25.765 1.00 79.94 145 VAL A O 1
ATOM 1104 N N . THR A 1 146 ? 9.196 2.461 -23.864 1.00 72.19 146 THR A N 1
ATOM 1105 C CA . THR A 1 146 ? 10.326 3.063 -23.155 1.00 72.19 146 THR A CA 1
ATOM 1106 C C . THR A 1 146 ? 11.197 1.930 -22.605 1.00 72.19 146 THR A C 1
ATOM 1108 O O . THR A 1 146 ? 10.691 1.166 -21.777 1.00 72.19 146 THR A O 1
ATOM 1111 N N . PRO A 1 147 ? 12.470 1.782 -23.027 1.00 65.31 147 PRO A N 1
ATOM 1112 C CA . PRO A 1 147 ? 13.352 0.779 -22.442 1.00 65.31 147 PRO A CA 1
ATOM 1113 C C . PRO A 1 147 ? 13.474 1.056 -20.944 1.00 65.31 147 PRO A C 1
ATOM 1115 O O . PRO A 1 147 ? 13.831 2.166 -20.539 1.00 65.31 147 PRO A O 1
ATOM 1118 N N . SER A 1 148 ? 13.119 0.072 -20.118 1.00 65.62 148 SER A N 1
ATOM 1119 C CA . SER A 1 148 ? 13.242 0.191 -18.671 1.00 65.62 148 SER A CA 1
ATOM 1120 C C . SER A 1 148 ? 14.429 -0.656 -18.219 1.00 65.62 148 SER A C 1
ATOM 1122 O O . SER A 1 148 ? 14.431 -1.861 -18.455 1.00 65.62 148 SER A O 1
ATOM 1124 N N . PRO A 1 149 ? 15.434 -0.071 -17.545 1.00 59.25 149 PRO A N 1
ATOM 1125 C CA . PRO A 1 149 ? 16.558 -0.843 -17.009 1.00 59.25 149 PRO A CA 1
ATOM 1126 C C . PRO A 1 149 ? 16.121 -1.886 -15.960 1.00 59.25 149 PRO A C 1
ATOM 1128 O O . PRO A 1 149 ? 16.885 -2.791 -15.646 1.00 59.25 149 PRO A O 1
ATOM 1131 N N . ASP A 1 150 ? 14.878 -1.800 -15.470 1.00 60.25 150 ASP A N 1
ATOM 1132 C CA . ASP A 1 150 ? 14.281 -2.705 -14.485 1.00 60.25 150 ASP A CA 1
ATOM 1133 C C . ASP A 1 150 ? 13.525 -3.903 -15.125 1.00 60.25 150 ASP A C 1
ATOM 1135 O O . ASP A 1 150 ? 12.714 -4.538 -14.457 1.00 60.25 150 ASP A O 1
ATOM 1139 N N . ASP A 1 151 ? 13.754 -4.242 -16.403 1.00 59.62 151 ASP A N 1
ATOM 1140 C CA . ASP A 1 151 ? 13.061 -5.355 -17.097 1.00 59.62 151 ASP A CA 1
ATOM 1141 C C . ASP A 1 151 ? 13.452 -6.768 -16.594 1.00 59.62 151 ASP A C 1
ATOM 1143 O O . ASP A 1 151 ? 12.900 -7.777 -17.039 1.00 59.62 151 ASP A O 1
ATOM 1147 N N . SER A 1 152 ? 14.382 -6.861 -15.638 1.00 62.25 152 SER A N 1
ATOM 1148 C CA . SER A 1 152 ? 14.720 -8.106 -14.939 1.00 62.25 152 SER A CA 1
ATOM 1149 C C . SER A 1 152 ? 13.604 -8.574 -13.989 1.00 62.25 152 SER A C 1
ATOM 1151 O O . SER A 1 152 ? 12.716 -7.808 -13.621 1.00 62.25 152 SER A O 1
ATOM 1153 N N . ASN A 1 153 ? 13.645 -9.848 -13.582 1.00 76.19 153 ASN A N 1
ATOM 1154 C CA . ASN A 1 153 ? 12.682 -10.454 -12.658 1.00 76.19 153 ASN A CA 1
ATOM 1155 C C . ASN A 1 153 ? 12.448 -9.553 -11.424 1.00 76.19 153 ASN A C 1
ATOM 1157 O O . ASN A 1 153 ? 13.333 -9.457 -10.573 1.00 76.19 153 ASN A O 1
ATOM 1161 N N . LEU A 1 154 ? 11.265 -8.925 -11.309 1.00 80.94 154 LEU A N 1
ATOM 1162 C CA . LEU A 1 154 ? 10.944 -7.958 -10.242 1.00 80.94 154 LEU A CA 1
ATOM 1163 C C . LEU A 1 154 ? 11.117 -8.553 -8.838 1.00 80.94 154 LEU A C 1
ATOM 1165 O O . LEU A 1 154 ? 11.384 -7.830 -7.884 1.00 80.94 154 LEU A O 1
ATOM 1169 N N . PHE A 1 155 ? 11.004 -9.876 -8.719 1.00 81.50 155 PHE A N 1
ATOM 1170 C CA . PHE A 1 155 ? 11.182 -10.629 -7.477 1.00 81.50 155 PHE A CA 1
ATOM 1171 C C . PHE A 1 155 ? 12.552 -11.317 -7.365 1.00 81.50 155 PHE A C 1
ATOM 1173 O O . PHE A 1 155 ? 12.843 -11.951 -6.357 1.00 81.50 155 PHE A O 1
ATOM 1180 N N . GLY A 1 156 ? 13.404 -11.210 -8.387 1.00 71.88 156 GLY A N 1
ATOM 1181 C CA . GLY A 1 156 ? 14.653 -11.966 -8.509 1.00 71.88 156 GLY A CA 1
ATOM 1182 C C . GLY A 1 156 ? 15.833 -11.425 -7.700 1.00 71.88 156 GLY A C 1
ATOM 1183 O O . GLY A 1 156 ? 16.859 -12.092 -7.630 1.00 71.88 156 GLY A O 1
ATOM 1184 N N . ASN A 1 157 ? 15.710 -10.245 -7.082 1.00 76.31 157 ASN A N 1
ATOM 1185 C CA . ASN A 1 157 ? 16.784 -9.622 -6.305 1.00 76.31 157 ASN A CA 1
ATOM 1186 C C . ASN A 1 157 ? 16.350 -9.377 -4.851 1.00 76.31 157 ASN A C 1
ATOM 1188 O O . ASN A 1 157 ? 15.905 -8.285 -4.493 1.00 76.31 157 ASN A O 1
ATOM 1192 N N . LEU A 1 158 ? 16.467 -10.425 -4.031 1.00 86.94 158 LEU A N 1
ATOM 1193 C CA . LEU A 1 158 ? 16.245 -10.409 -2.580 1.00 86.94 158 LEU A CA 1
ATOM 1194 C C . LEU A 1 158 ? 17.582 -10.331 -1.831 1.00 86.94 158 LEU A C 1
ATOM 1196 O O . LEU A 1 158 ? 17.910 -11.187 -1.012 1.00 86.94 158 LEU A O 1
ATOM 1200 N N . SER A 1 159 ? 18.391 -9.318 -2.137 1.00 92.19 159 SER A N 1
ATOM 1201 C CA . SER A 1 159 ? 19.633 -9.086 -1.397 1.00 92.19 159 SER A CA 1
ATOM 1202 C C . SER A 1 159 ? 19.353 -8.710 0.064 1.00 92.19 159 SER A C 1
ATOM 1204 O O . SER A 1 159 ? 18.329 -8.098 0.378 1.00 92.19 159 SER A O 1
ATOM 1206 N N . THR A 1 160 ? 20.297 -8.998 0.965 1.00 93.25 160 THR A N 1
ATOM 1207 C CA . THR A 1 160 ? 20.216 -8.585 2.378 1.00 93.25 160 THR A CA 1
ATOM 1208 C C . THR A 1 160 ? 19.956 -7.083 2.517 1.00 93.25 160 THR A C 1
ATOM 1210 O O . THR A 1 160 ? 19.139 -6.672 3.336 1.00 93.25 160 THR A O 1
ATOM 1213 N N . ASN A 1 161 ? 20.571 -6.266 1.653 1.00 93.38 161 ASN A N 1
ATOM 1214 C CA . ASN A 1 161 ? 20.367 -4.815 1.615 1.00 93.38 161 ASN A CA 1
ATOM 1215 C C . ASN A 1 161 ? 18.920 -4.436 1.284 1.00 93.38 161 ASN A C 1
ATOM 1217 O O . ASN A 1 161 ? 18.387 -3.495 1.859 1.00 93.38 161 ASN A O 1
ATOM 1221 N N . THR A 1 162 ? 18.272 -5.173 0.381 1.00 94.44 162 THR A N 1
ATOM 1222 C CA . THR A 1 162 ? 16.867 -4.948 0.016 1.00 94.44 162 THR A CA 1
ATOM 1223 C C . THR A 1 162 ? 15.936 -5.246 1.188 1.00 94.44 162 THR A C 1
ATOM 1225 O O . THR A 1 162 ? 15.046 -4.452 1.488 1.00 94.44 162 THR A O 1
ATOM 1228 N N . ILE A 1 163 ? 16.152 -6.375 1.868 1.00 95.81 163 ILE A N 1
ATOM 1229 C CA . ILE A 1 163 ? 15.351 -6.770 3.033 1.00 95.81 163 ILE A CA 1
ATOM 1230 C C . ILE A 1 163 ? 15.541 -5.750 4.160 1.00 95.81 163 ILE A C 1
ATOM 1232 O O . ILE A 1 163 ? 14.563 -5.250 4.717 1.00 95.81 163 ILE A O 1
ATOM 1236 N N . LEU A 1 164 ? 16.792 -5.385 4.453 1.00 96.88 164 LEU A N 1
ATOM 1237 C CA . LEU A 1 164 ? 17.119 -4.382 5.463 1.00 96.88 164 LEU A CA 1
ATOM 1238 C C . LEU A 1 164 ? 16.485 -3.023 5.138 1.00 96.88 164 LEU A C 1
ATOM 1240 O O . LEU A 1 164 ? 15.879 -2.411 6.015 1.00 96.88 164 LEU A O 1
ATOM 1244 N N . ALA A 1 165 ? 16.555 -2.580 3.881 1.00 97.19 165 ALA A N 1
ATOM 1245 C CA . ALA A 1 165 ? 15.919 -1.346 3.435 1.00 97.19 165 ALA A CA 1
ATOM 1246 C C . ALA A 1 165 ? 14.400 -1.367 3.678 1.00 97.19 165 ALA A C 1
ATOM 1248 O O . ALA A 1 165 ? 13.856 -0.387 4.178 1.00 97.19 165 ALA A O 1
ATOM 1249 N N . ALA A 1 166 ? 13.713 -2.483 3.411 1.00 97.31 166 ALA A N 1
ATOM 1250 C CA . ALA A 1 166 ? 12.276 -2.591 3.667 1.00 97.31 166 ALA A CA 1
ATOM 1251 C C . ALA A 1 166 ? 11.928 -2.448 5.160 1.00 97.31 166 ALA A C 1
ATOM 1253 O O . ALA A 1 166 ? 10.965 -1.753 5.500 1.00 97.31 166 ALA A O 1
ATOM 1254 N N . PHE A 1 167 ? 12.728 -3.036 6.056 1.00 98.06 167 PHE A N 1
ATOM 1255 C CA . PHE A 1 167 ? 12.557 -2.858 7.501 1.00 98.06 167 PHE A CA 1
ATOM 1256 C C . PHE A 1 167 ? 12.867 -1.430 7.961 1.00 98.06 167 PHE A C 1
ATOM 1258 O O . PHE A 1 167 ? 12.145 -0.900 8.803 1.00 98.06 167 PHE A O 1
ATOM 1265 N N . ILE A 1 168 ? 13.882 -0.775 7.388 1.00 98.25 168 ILE A N 1
ATOM 1266 C CA . ILE A 1 168 ? 14.200 0.628 7.696 1.00 98.25 168 ILE A CA 1
ATOM 1267 C C . ILE A 1 168 ? 13.064 1.549 7.244 1.00 98.25 168 ILE A C 1
ATOM 1269 O O . ILE A 1 168 ? 12.631 2.393 8.026 1.00 98.25 168 ILE A O 1
ATOM 1273 N N . VAL A 1 169 ? 12.519 1.359 6.036 1.00 98.69 169 VAL A N 1
ATOM 1274 C CA . VAL A 1 169 ? 11.349 2.120 5.566 1.00 98.69 169 VAL A CA 1
ATOM 1275 C C . VAL A 1 169 ? 10.147 1.885 6.481 1.00 98.69 169 VAL A C 1
ATOM 1277 O O . VAL A 1 169 ? 9.459 2.842 6.825 1.00 98.69 169 VAL A O 1
ATOM 1280 N N . ALA A 1 170 ? 9.900 0.644 6.913 1.00 98.56 170 ALA A N 1
ATOM 1281 C CA . ALA A 1 170 ? 8.801 0.331 7.826 1.00 98.56 170 ALA A CA 1
ATOM 1282 C C . ALA A 1 170 ? 8.984 0.999 9.199 1.00 98.56 170 ALA A C 1
ATOM 1284 O O . ALA A 1 170 ? 8.048 1.606 9.714 1.00 98.56 170 ALA A O 1
ATOM 1285 N N . GLY A 1 171 ? 10.191 0.930 9.769 1.00 98.44 171 GLY A N 1
ATOM 1286 C CA . GLY A 1 171 ? 10.517 1.522 11.065 1.00 98.44 171 GLY A CA 1
ATOM 1287 C C . GLY A 1 171 ? 10.464 3.049 11.044 1.00 98.44 171 GLY A C 1
ATOM 1288 O O . GLY A 1 171 ? 9.770 3.651 11.860 1.00 98.44 171 GLY A O 1
ATOM 1289 N N . LEU A 1 172 ? 11.141 3.683 10.081 1.00 98.50 172 LEU A N 1
ATOM 1290 C CA . LEU A 1 172 ? 11.154 5.139 9.933 1.00 98.50 172 LEU A CA 1
ATOM 1291 C C . LEU A 1 172 ? 9.774 5.677 9.531 1.00 98.50 172 LEU A C 1
ATOM 1293 O O . LEU A 1 172 ? 9.309 6.658 10.106 1.00 98.50 172 LEU A O 1
ATOM 1297 N N . GLY A 1 173 ? 9.087 5.015 8.597 1.00 98.50 173 GLY A N 1
ATOM 1298 C CA . GLY A 1 173 ? 7.725 5.364 8.195 1.00 98.50 173 GLY A CA 1
ATOM 1299 C C . GLY A 1 173 ? 6.735 5.229 9.351 1.00 98.50 173 GLY A C 1
ATOM 1300 O O . GLY A 1 173 ? 5.964 6.151 9.606 1.00 98.50 173 GLY A O 1
ATOM 1301 N N . GLY A 1 174 ? 6.799 4.132 10.111 1.00 98.19 174 GLY A N 1
ATOM 1302 C CA . GLY A 1 174 ? 5.974 3.919 11.303 1.00 98.19 174 GLY A CA 1
ATOM 1303 C C . GLY A 1 174 ? 6.250 4.938 12.413 1.00 98.19 174 GLY A C 1
ATOM 1304 O O . GLY A 1 174 ? 5.313 5.471 13.008 1.00 98.19 174 GLY A O 1
ATOM 1305 N N . PHE A 1 175 ? 7.520 5.277 12.651 1.00 98.38 175 PHE A N 1
ATOM 1306 C CA . PHE A 1 175 ? 7.910 6.329 13.593 1.00 98.38 175 PHE A CA 1
ATOM 1307 C C . PHE A 1 175 ? 7.354 7.700 13.183 1.00 98.38 175 PHE A C 1
ATOM 1309 O O . PHE A 1 175 ? 6.714 8.370 13.990 1.00 98.38 175 PHE A O 1
ATOM 1316 N N . LEU A 1 176 ? 7.522 8.096 11.918 1.00 98.38 176 LEU A N 1
ATOM 1317 C CA . LEU A 1 176 ? 6.969 9.351 11.407 1.00 98.38 176 LEU A CA 1
ATOM 1318 C C . LEU A 1 176 ? 5.436 9.362 11.459 1.00 98.38 176 LEU A C 1
ATOM 1320 O O . LEU A 1 176 ? 4.852 10.381 11.811 1.00 98.38 176 LEU A O 1
ATOM 1324 N N . CYS A 1 177 ? 4.769 8.237 11.184 1.00 98.00 177 CYS A N 1
ATOM 1325 C CA . CYS A 1 177 ? 3.317 8.124 11.346 1.00 98.00 177 CYS A CA 1
ATOM 1326 C C . CYS A 1 177 ? 2.879 8.363 12.796 1.00 98.00 177 CYS A C 1
ATOM 1328 O O . CYS A 1 177 ? 1.916 9.092 13.011 1.00 98.00 177 CYS A O 1
ATOM 1330 N N . ASN A 1 178 ? 3.601 7.824 13.784 1.00 96.50 178 ASN A N 1
ATOM 1331 C CA . ASN A 1 178 ? 3.327 8.092 15.201 1.00 96.50 178 ASN A CA 1
ATOM 1332 C C . ASN A 1 178 ? 3.444 9.582 15.565 1.00 96.50 178 ASN A C 1
ATOM 1334 O O . ASN A 1 178 ? 2.751 10.041 16.468 1.00 96.50 178 ASN A O 1
ATOM 1338 N N . LEU A 1 179 ? 4.301 10.341 14.875 1.00 97.19 179 LEU A N 1
ATOM 1339 C CA . LEU A 1 179 ? 4.436 11.785 15.087 1.00 97.19 179 LEU A CA 1
ATOM 1340 C C . LEU A 1 179 ? 3.392 12.601 14.315 1.00 97.19 179 LEU A C 1
ATOM 1342 O O . LEU A 1 179 ? 2.920 13.621 14.808 1.00 97.19 179 LEU A O 1
ATOM 1346 N N . LEU A 1 180 ? 3.033 12.180 13.103 1.00 97.62 180 LEU A N 1
ATOM 1347 C CA . LEU A 1 180 ? 2.186 12.961 12.197 1.00 97.62 180 LEU A CA 1
ATOM 1348 C C . LEU A 1 180 ? 0.689 12.679 12.363 1.00 97.62 180 LEU A C 1
ATOM 1350 O O . LEU A 1 180 ? -0.142 13.528 12.039 1.00 97.62 180 LEU A O 1
ATOM 1354 N N . ILE A 1 181 ? 0.315 11.483 12.814 1.00 96.69 181 ILE A N 1
ATOM 1355 C CA . ILE A 1 181 ? -1.079 11.131 13.082 1.00 96.69 181 ILE A CA 1
ATOM 1356 C C . ILE A 1 181 ? -1.377 11.567 14.514 1.00 96.69 181 ILE A C 1
ATOM 1358 O O . ILE A 1 181 ? -0.869 10.981 15.458 1.00 96.69 181 ILE A O 1
ATOM 1362 N N . GLN A 1 182 ? -2.175 12.621 14.673 1.00 94.56 182 GLN A N 1
ATOM 1363 C CA . GLN A 1 182 ? -2.514 13.184 15.991 1.00 94.56 182 GLN A CA 1
ATOM 1364 C C . GLN A 1 182 ? -4.026 13.234 16.245 1.00 94.56 182 GLN A C 1
ATOM 1366 O O . GLN A 1 182 ? -4.477 13.615 17.320 1.00 94.56 182 GLN A O 1
ATOM 1371 N N . SER A 1 183 ? -4.826 12.848 15.254 1.00 92.94 183 SER A N 1
ATOM 1372 C CA . SER A 1 183 ? -6.279 12.781 15.323 1.00 92.94 183 SER A CA 1
ATOM 1373 C C . SER A 1 183 ? -6.786 11.559 14.563 1.00 92.94 183 SER A C 1
ATOM 1375 O O . SER A 1 183 ? -6.075 10.950 13.762 1.00 92.94 183 SER A O 1
ATOM 1377 N N . THR A 1 184 ? -8.055 11.235 14.783 1.00 91.81 184 THR A N 1
ATOM 1378 C CA . THR A 1 184 ? -8.764 10.154 14.092 1.00 91.81 184 THR A CA 1
ATOM 1379 C C . THR A 1 184 ? -9.347 10.579 12.742 1.00 91.81 184 THR A C 1
ATOM 1381 O O . THR A 1 184 ? -10.071 9.804 12.114 1.00 91.81 184 THR A O 1
ATOM 1384 N N . ALA A 1 185 ? -9.052 11.800 12.282 1.00 93.25 185 ALA A N 1
ATOM 1385 C CA . ALA A 1 185 ? -9.518 12.292 10.996 1.00 93.25 185 ALA A CA 1
ATOM 1386 C C . ALA A 1 185 ? -8.870 11.507 9.846 1.00 93.25 185 ALA A C 1
ATOM 1388 O O . ALA A 1 185 ? -7.647 11.493 9.694 1.00 93.25 185 ALA A O 1
ATOM 1389 N N . THR A 1 186 ? -9.704 10.917 8.987 1.00 94.12 186 THR A N 1
ATOM 1390 C CA . THR A 1 186 ? -9.276 10.109 7.835 1.00 94.12 186 THR A CA 1
ATOM 1391 C C . THR A 1 186 ? -8.267 10.833 6.952 1.00 94.12 186 THR A C 1
ATOM 1393 O O . THR A 1 186 ? -7.236 10.266 6.596 1.00 94.12 186 THR A O 1
ATOM 1396 N N . SER A 1 187 ? -8.527 12.102 6.626 1.00 95.19 187 SER A N 1
ATOM 1397 C CA . SER A 1 187 ? -7.641 12.902 5.777 1.00 95.19 187 SER A CA 1
ATOM 1398 C C . SER A 1 187 ? -6.251 13.071 6.390 1.00 95.19 187 SER A C 1
ATOM 1400 O O . SER A 1 187 ? -5.260 12.948 5.672 1.00 95.19 187 SER A O 1
ATOM 1402 N N . GLN A 1 188 ? -6.157 13.283 7.709 1.00 96.00 188 GLN A N 1
ATOM 1403 C CA . GLN A 1 188 ? -4.868 13.358 8.390 1.00 96.00 188 GLN A CA 1
ATOM 1404 C C . GLN A 1 188 ? -4.151 12.011 8.318 1.00 96.00 188 GLN A C 1
ATOM 1406 O O . GLN A 1 188 ? -2.990 11.984 7.930 1.00 96.00 188 GLN A O 1
ATOM 1411 N N . SER A 1 189 ? -4.822 10.895 8.621 1.00 96.00 189 SER A N 1
ATOM 1412 C CA . SER A 1 189 ? -4.198 9.568 8.538 1.00 96.00 189 SER A CA 1
ATOM 1413 C C . SER A 1 189 ? -3.641 9.278 7.141 1.00 96.00 189 SER A C 1
ATOM 1415 O O . SER A 1 189 ? -2.495 8.851 7.020 1.00 96.00 189 SER A O 1
ATOM 1417 N N . LEU A 1 190 ? -4.413 9.549 6.083 1.00 97.50 190 LEU A N 1
ATOM 1418 C CA . LEU A 1 190 ? -3.988 9.315 4.699 1.00 97.50 190 LEU A CA 1
ATOM 1419 C C . LEU A 1 190 ? -2.811 10.218 4.296 1.00 97.50 190 LEU A C 1
ATOM 1421 O O . LEU A 1 190 ? -1.808 9.719 3.786 1.00 97.50 190 LEU A O 1
ATOM 1425 N N . CYS A 1 191 ? -2.891 11.527 4.558 1.00 98.00 191 CYS A N 1
ATOM 1426 C CA . CYS A 1 191 ? -1.808 12.464 4.242 1.00 98.00 191 CYS A CA 1
ATOM 1427 C C . CYS A 1 191 ? -0.530 12.151 5.031 1.00 98.00 191 CYS A C 1
ATOM 1429 O O . CYS A 1 191 ? 0.561 12.166 4.461 1.00 98.00 191 CYS A O 1
ATOM 1431 N N . SER A 1 192 ? -0.661 11.821 6.318 1.00 98.25 192 SER A N 1
ATOM 1432 C CA . SER A 1 192 ? 0.460 11.440 7.177 1.00 98.25 192 SER A CA 1
ATOM 1433 C C . SER A 1 192 ? 1.125 10.154 6.700 1.00 98.25 192 SER A C 1
ATOM 1435 O O . SER A 1 192 ? 2.349 10.107 6.652 1.00 98.25 192 SER A O 1
ATOM 1437 N N . LEU A 1 193 ? 0.356 9.144 6.279 1.00 98.56 193 LEU A N 1
ATOM 1438 C CA . LEU A 1 193 ? 0.900 7.913 5.697 1.00 98.56 193 LEU A CA 1
ATOM 1439 C C . LEU A 1 193 ? 1.661 8.185 4.394 1.00 98.56 193 LEU A C 1
ATOM 1441 O O . LEU A 1 193 ? 2.793 7.723 4.253 1.00 98.56 193 LEU A O 1
ATOM 1445 N N . ILE A 1 194 ? 1.084 8.965 3.469 1.00 98.69 194 ILE A N 1
ATOM 1446 C CA . ILE A 1 194 ? 1.767 9.345 2.220 1.00 98.69 194 ILE A CA 1
ATOM 1447 C C . ILE A 1 194 ? 3.088 10.049 2.544 1.00 98.69 194 ILE A C 1
ATOM 1449 O O . ILE A 1 194 ? 4.131 9.655 2.026 1.00 98.69 194 ILE A O 1
ATOM 1453 N N . LEU A 1 195 ? 3.057 11.063 3.414 1.00 98.69 195 LEU A N 1
ATOM 1454 C CA . LEU A 1 195 ? 4.229 11.869 3.751 1.00 98.69 195 LEU A CA 1
ATOM 1455 C C . LEU A 1 195 ? 5.303 11.056 4.487 1.00 98.69 195 LEU A C 1
ATOM 1457 O O . LEU A 1 195 ? 6.478 11.125 4.130 1.00 98.69 195 LEU A O 1
ATOM 1461 N N . ALA A 1 196 ? 4.911 10.262 5.482 1.00 98.62 196 ALA A N 1
ATOM 1462 C CA . ALA A 1 196 ? 5.824 9.442 6.268 1.00 98.62 196 ALA A CA 1
ATOM 1463 C C . ALA A 1 196 ? 6.550 8.412 5.397 1.00 98.62 196 ALA A C 1
ATOM 1465 O O . ALA A 1 196 ? 7.778 8.333 5.430 1.00 98.62 196 ALA A O 1
ATOM 1466 N N . PHE A 1 197 ? 5.811 7.657 4.578 1.00 98.75 197 PHE A N 1
ATOM 1467 C CA . PHE A 1 197 ? 6.411 6.653 3.699 1.00 98.75 197 PHE A CA 1
ATOM 1468 C C . PHE A 1 197 ? 7.163 7.272 2.519 1.00 98.75 197 PHE A C 1
ATOM 1470 O O . PHE A 1 197 ? 8.154 6.689 2.080 1.00 98.75 197 PHE A O 1
ATOM 1477 N N . PHE A 1 198 ? 6.775 8.464 2.054 1.00 98.75 198 PHE A N 1
ATOM 1478 C CA . PHE A 1 198 ? 7.560 9.248 1.098 1.00 98.75 198 PHE A CA 1
ATOM 1479 C C . PHE A 1 198 ? 8.943 9.594 1.652 1.00 98.75 198 PHE A C 1
ATOM 1481 O O . PHE A 1 198 ? 9.949 9.237 1.037 1.00 98.75 198 PHE A O 1
ATOM 1488 N N . ILE A 1 199 ? 9.001 10.230 2.829 1.00 98.56 199 ILE A N 1
ATOM 1489 C CA . ILE A 1 199 ? 10.260 10.640 3.470 1.00 98.56 199 ILE A CA 1
ATOM 1490 C C . ILE A 1 199 ? 11.111 9.414 3.801 1.00 98.56 199 ILE A C 1
ATOM 1492 O O . ILE A 1 199 ? 12.293 9.376 3.461 1.00 98.56 199 ILE A O 1
ATOM 1496 N N . ALA A 1 200 ? 10.511 8.394 4.423 1.00 98.56 200 ALA A N 1
ATOM 1497 C CA . ALA A 1 200 ? 11.227 7.190 4.828 1.00 98.56 200 ALA A CA 1
ATOM 1498 C C . ALA A 1 200 ? 11.850 6.463 3.632 1.00 98.56 200 ALA A C 1
ATOM 1500 O O . ALA A 1 200 ? 13.006 6.038 3.687 1.00 98.56 200 ALA A O 1
ATOM 1501 N N . THR A 1 201 ? 11.108 6.360 2.530 1.00 98.50 201 THR A N 1
ATOM 1502 C CA . THR A 1 201 ? 11.590 5.701 1.315 1.00 98.50 201 THR A CA 1
ATOM 1503 C C . THR A 1 201 ? 12.645 6.531 0.598 1.00 98.50 201 THR A C 1
ATOM 1505 O O . THR A 1 201 ? 13.664 5.976 0.197 1.00 98.50 201 THR A O 1
ATOM 1508 N N . LEU A 1 202 ? 12.447 7.847 0.477 1.00 98.06 202 LEU A N 1
ATOM 1509 C CA . LEU A 1 202 ? 13.433 8.760 -0.102 1.00 98.06 202 LEU A CA 1
ATOM 1510 C C . LEU A 1 202 ? 14.771 8.666 0.645 1.00 98.06 202 LEU A C 1
ATOM 1512 O O . LEU A 1 202 ? 15.807 8.432 0.028 1.00 98.06 202 LEU A O 1
ATOM 1516 N N . PHE A 1 203 ? 14.736 8.766 1.976 1.00 98.00 203 PHE A N 1
ATOM 1517 C CA . PHE A 1 203 ? 15.921 8.644 2.823 1.00 98.00 203 PHE A CA 1
ATOM 1518 C C . PHE A 1 203 ? 16.597 7.276 2.672 1.00 98.00 203 PHE A C 1
ATOM 1520 O O . PHE A 1 203 ? 17.801 7.192 2.441 1.00 98.00 203 PHE A O 1
ATOM 1527 N N . THR A 1 204 ? 15.820 6.193 2.736 1.00 97.75 204 THR A N 1
ATOM 1528 C CA . THR A 1 204 ? 16.373 4.836 2.642 1.00 97.75 204 THR A CA 1
ATOM 1529 C C . THR A 1 204 ? 16.996 4.569 1.274 1.00 97.75 204 THR A C 1
ATOM 1531 O O . THR A 1 204 ? 18.023 3.901 1.195 1.00 97.75 204 THR A O 1
ATOM 1534 N N . ARG A 1 205 ? 16.427 5.114 0.194 1.00 96.00 205 ARG A N 1
ATOM 1535 C CA . ARG A 1 205 ? 16.975 4.989 -1.163 1.00 96.00 205 ARG A CA 1
ATOM 1536 C C . ARG A 1 205 ? 18.322 5.691 -1.328 1.00 96.00 205 ARG A C 1
ATOM 1538 O O . ARG A 1 205 ? 19.144 5.183 -2.079 1.00 96.00 205 ARG A O 1
ATOM 1545 N N . PHE A 1 206 ? 18.588 6.775 -0.597 1.00 95.69 206 PHE A N 1
ATOM 1546 C CA . PHE A 1 206 ? 19.923 7.383 -0.583 1.00 95.69 206 PHE A CA 1
ATOM 1547 C C . PHE A 1 206 ? 20.974 6.498 0.101 1.00 95.69 206 PHE A C 1
ATOM 1549 O O . PHE A 1 206 ? 22.136 6.523 -0.292 1.00 95.69 206 PHE A O 1
ATOM 1556 N N . ILE A 1 207 ? 20.578 5.692 1.090 1.00 96.69 207 ILE A N 1
ATOM 1557 C CA . ILE A 1 207 ? 21.483 4.752 1.773 1.00 96.69 207 ILE A CA 1
ATOM 1558 C C . ILE A 1 207 ? 21.642 3.456 0.962 1.00 96.69 207 ILE A C 1
ATOM 1560 O O . ILE A 1 207 ? 22.742 2.922 0.839 1.00 96.69 207 ILE A O 1
ATOM 1564 N N . PHE A 1 208 ? 20.547 2.953 0.388 1.00 95.31 208 PHE A N 1
ATOM 1565 C CA . PHE A 1 208 ? 20.486 1.698 -0.362 1.00 95.31 208 PHE A CA 1
ATOM 1566 C C . PHE A 1 208 ? 19.940 1.925 -1.785 1.00 95.31 208 PHE A C 1
ATOM 1568 O O . PHE A 1 208 ? 18.825 1.493 -2.102 1.00 95.31 208 PHE A O 1
ATOM 1575 N N . PRO A 1 209 ? 20.712 2.558 -2.687 1.00 91.88 209 PRO A N 1
ATOM 1576 C CA . PRO A 1 209 ? 20.250 2.889 -4.042 1.00 91.88 209 PRO A CA 1
ATOM 1577 C C . PRO A 1 209 ? 19.974 1.650 -4.910 1.00 91.88 209 PRO A C 1
ATOM 1579 O O . PRO A 1 209 ? 19.187 1.699 -5.856 1.00 91.88 209 PRO A O 1
ATOM 1582 N N . SER A 1 210 ? 20.561 0.501 -4.569 1.00 90.44 210 SER A N 1
ATOM 1583 C CA . SER A 1 210 ? 20.327 -0.782 -5.242 1.00 90.44 210 SER A CA 1
ATOM 1584 C C . SER A 1 210 ? 19.198 -1.618 -4.627 1.00 90.44 210 SER A C 1
ATOM 1586 O O . SER A 1 210 ? 18.929 -2.714 -5.118 1.00 90.44 210 SER A O 1
ATOM 1588 N N . ALA A 1 211 ? 18.528 -1.137 -3.569 1.00 92.25 211 ALA A N 1
ATOM 1589 C CA . ALA A 1 211 ? 17.424 -1.867 -2.949 1.00 92.25 211 ALA A CA 1
ATOM 1590 C C . ALA A 1 211 ? 16.267 -2.044 -3.936 1.00 92.25 211 ALA A C 1
ATOM 1592 O O . ALA A 1 211 ? 15.817 -1.072 -4.556 1.00 92.25 211 ALA A O 1
ATOM 1593 N N . ASN A 1 212 ? 15.768 -3.277 -4.049 1.00 92.56 212 ASN A N 1
ATOM 1594 C CA . ASN A 1 212 ? 14.662 -3.593 -4.940 1.00 92.56 212 ASN A CA 1
ATOM 1595 C C . ASN A 1 212 ? 13.391 -2.829 -4.510 1.00 92.56 212 ASN A C 1
ATOM 1597 O O . ASN A 1 212 ? 12.870 -3.070 -3.416 1.00 92.56 212 ASN A O 1
ATOM 1601 N N . PRO A 1 213 ? 12.857 -1.940 -5.362 1.00 92.06 213 PRO A N 1
ATOM 1602 C CA . PRO A 1 213 ? 11.723 -1.090 -5.016 1.00 92.06 213 PRO A CA 1
ATOM 1603 C C . PRO A 1 213 ? 10.430 -1.866 -4.754 1.00 92.06 213 PRO A C 1
ATOM 1605 O O . PRO A 1 213 ? 9.595 -1.382 -3.997 1.00 92.06 213 PRO A O 1
ATOM 1608 N N . VAL A 1 214 ? 10.258 -3.062 -5.330 1.00 92.69 214 VAL A N 1
ATOM 1609 C CA . VAL A 1 214 ? 9.059 -3.886 -5.109 1.00 92.69 214 VAL A CA 1
ATOM 1610 C C . VAL A 1 214 ? 8.987 -4.380 -3.667 1.00 92.69 214 VAL A C 1
ATOM 1612 O O . VAL A 1 214 ? 7.912 -4.394 -3.074 1.00 92.69 214 VAL A O 1
ATOM 1615 N N . ILE A 1 215 ? 10.128 -4.718 -3.065 1.00 94.44 215 ILE A N 1
ATOM 1616 C CA . ILE A 1 215 ? 10.167 -5.204 -1.681 1.00 94.44 215 ILE A CA 1
ATOM 1617 C C . ILE A 1 215 ? 9.873 -4.079 -0.685 1.00 94.44 215 ILE A C 1
ATOM 1619 O O . ILE A 1 215 ? 9.256 -4.321 0.349 1.00 94.44 215 ILE A O 1
ATOM 1623 N N . LEU A 1 216 ? 10.213 -2.831 -1.021 1.00 96.25 216 LEU A N 1
ATOM 1624 C CA . LEU A 1 216 ? 9.863 -1.667 -0.198 1.00 96.25 216 LEU A CA 1
ATOM 1625 C C . LEU A 1 216 ? 8.342 -1.437 -0.117 1.00 96.25 216 LEU A C 1
ATOM 1627 O O . LEU A 1 216 ? 7.865 -0.815 0.828 1.00 96.25 216 LEU A O 1
ATOM 1631 N N . LEU A 1 217 ? 7.557 -1.969 -1.062 1.00 96.56 217 LEU A N 1
ATOM 1632 C CA . LEU A 1 217 ? 6.092 -1.884 -1.019 1.00 96.56 217 LEU A CA 1
ATOM 1633 C C . LEU A 1 217 ? 5.480 -2.748 0.102 1.00 96.56 217 LEU A C 1
ATOM 1635 O O . LEU A 1 217 ? 4.317 -2.549 0.439 1.00 96.56 217 LEU A O 1
ATOM 1639 N N . PHE A 1 218 ? 6.244 -3.656 0.730 1.00 96.00 218 PHE A N 1
ATOM 1640 C CA . PHE A 1 218 ? 5.812 -4.366 1.945 1.00 96.00 218 PHE A CA 1
ATOM 1641 C C . PHE A 1 218 ? 5.893 -3.504 3.211 1.00 96.00 218 PHE A C 1
ATOM 1643 O O . PHE A 1 218 ? 5.259 -3.825 4.217 1.00 96.00 218 PHE A O 1
ATOM 1650 N N . SER A 1 219 ? 6.666 -2.418 3.200 1.00 98.25 219 SER A N 1
ATOM 1651 C CA . SER A 1 219 ? 6.948 -1.640 4.407 1.00 98.25 219 SER A CA 1
ATOM 1652 C C . SER A 1 219 ? 5.700 -1.068 5.102 1.00 98.25 219 SER A C 1
ATOM 1654 O O . SER A 1 219 ? 5.646 -1.144 6.332 1.00 98.25 219 SER A O 1
ATOM 1656 N N . PRO A 1 220 ? 4.666 -0.567 4.390 1.00 98.50 220 PRO A N 1
ATOM 1657 C CA . PRO A 1 220 ? 3.418 -0.142 5.025 1.00 98.50 220 PRO A CA 1
ATOM 1658 C C . PRO A 1 220 ? 2.684 -1.264 5.766 1.00 98.50 220 PRO A C 1
ATOM 1660 O O . PRO A 1 220 ? 2.175 -1.025 6.858 1.00 98.50 220 PRO A O 1
ATOM 1663 N N . MET A 1 221 ? 2.680 -2.489 5.226 1.00 98.19 221 MET A N 1
ATOM 1664 C CA . MET A 1 221 ? 2.094 -3.657 5.898 1.00 98.19 221 MET A CA 1
ATOM 1665 C C . MET A 1 221 ? 2.816 -3.951 7.214 1.00 98.19 221 MET A C 1
ATOM 1667 O O . MET A 1 221 ? 2.173 -4.157 8.238 1.00 98.19 221 MET A O 1
ATOM 1671 N N . ILE A 1 222 ? 4.154 -3.948 7.199 1.00 98.38 222 ILE A N 1
ATOM 1672 C CA . ILE A 1 222 ? 4.962 -4.216 8.397 1.00 98.38 222 ILE A CA 1
ATOM 1673 C C . ILE A 1 222 ? 4.648 -3.180 9.484 1.00 98.38 222 ILE A C 1
ATOM 1675 O O . ILE A 1 222 ? 4.417 -3.551 10.634 1.00 98.38 222 ILE A O 1
ATOM 1679 N N . ALA A 1 223 ? 4.577 -1.895 9.125 1.00 98.38 223 ALA A N 1
ATOM 1680 C CA . ALA A 1 223 ? 4.226 -0.835 10.068 1.00 98.38 223 ALA A CA 1
ATOM 1681 C C . ALA A 1 223 ? 2.804 -0.999 10.639 1.00 98.38 223 ALA A C 1
ATOM 1683 O O . ALA A 1 223 ? 2.618 -0.829 11.844 1.00 98.38 223 ALA A O 1
ATOM 1684 N N . ALA A 1 224 ? 1.827 -1.378 9.806 1.00 98.25 224 ALA A N 1
ATOM 1685 C CA . ALA A 1 224 ? 0.459 -1.659 10.245 1.00 98.25 224 ALA A CA 1
ATOM 1686 C C . ALA A 1 224 ? 0.418 -2.796 11.277 1.00 98.25 224 ALA A C 1
ATOM 1688 O O . ALA A 1 224 ? -0.122 -2.632 12.370 1.00 98.25 224 ALA A O 1
ATOM 1689 N N . ILE A 1 225 ? 1.064 -3.926 10.961 1.00 98.44 225 ILE A N 1
ATOM 1690 C CA . ILE A 1 225 ? 1.133 -5.100 11.841 1.00 98.44 225 ILE A CA 1
ATOM 1691 C C . ILE A 1 225 ? 1.764 -4.730 13.183 1.00 98.44 225 ILE A C 1
ATOM 1693 O O . ILE A 1 225 ? 1.234 -5.111 14.226 1.00 98.44 225 ILE A O 1
ATOM 1697 N N . VAL A 1 226 ? 2.862 -3.967 13.178 1.00 98.00 226 VAL A N 1
ATOM 1698 C CA . VAL A 1 226 ? 3.497 -3.486 14.413 1.00 98.00 226 VAL A CA 1
ATOM 1699 C C . VAL A 1 226 ? 2.524 -2.621 15.216 1.00 98.00 226 VAL A C 1
ATOM 1701 O O . VAL A 1 226 ? 2.340 -2.879 16.403 1.00 98.00 226 VAL A O 1
ATOM 1704 N N . GLY A 1 227 ? 1.854 -1.653 14.584 1.00 97.25 227 GLY A N 1
ATOM 1705 C CA . GLY A 1 227 ? 0.865 -0.793 15.240 1.00 97.25 227 GLY A CA 1
ATOM 1706 C C . GLY A 1 227 ? -0.251 -1.581 15.929 1.00 97.25 227 GLY A C 1
ATOM 1707 O O . GLY A 1 227 ? -0.514 -1.375 17.112 1.00 97.25 227 GLY A O 1
ATOM 1708 N N . TYR A 1 228 ? -0.860 -2.536 15.225 1.00 97.75 228 TYR A N 1
ATOM 1709 C CA . TYR A 1 228 ? -1.928 -3.373 15.781 1.00 97.75 228 TYR A CA 1
ATOM 1710 C C . TYR A 1 228 ? -1.423 -4.332 16.864 1.00 97.75 228 TYR A C 1
ATOM 1712 O O . TYR A 1 228 ? -2.080 -4.517 17.889 1.00 97.75 228 TYR A O 1
ATOM 1720 N N . THR A 1 229 ? -0.223 -4.891 16.689 1.00 97.44 229 THR A N 1
ATOM 1721 C CA . THR A 1 229 ? 0.399 -5.771 17.688 1.00 97.44 229 THR A CA 1
ATOM 1722 C C . THR A 1 229 ? 0.676 -5.021 18.989 1.00 97.44 229 THR A C 1
ATOM 1724 O O . THR A 1 229 ? 0.437 -5.573 20.058 1.00 97.44 229 THR A O 1
ATOM 1727 N N . LEU A 1 230 ? 1.108 -3.754 18.928 1.00 96.06 230 LEU A N 1
ATOM 1728 C CA . LEU A 1 230 ? 1.321 -2.919 20.118 1.00 96.06 230 LEU A CA 1
ATOM 1729 C C . LEU A 1 230 ? 0.046 -2.758 20.961 1.00 96.06 230 LEU A C 1
ATOM 1731 O O . LEU A 1 230 ? 0.126 -2.734 22.190 1.00 96.06 230 LEU A O 1
ATOM 1735 N N . VAL A 1 231 ? -1.125 -2.689 20.322 1.00 96.12 231 VAL A N 1
ATOM 1736 C CA . VAL A 1 231 ? -2.412 -2.654 21.032 1.00 96.12 231 VAL A CA 1
ATOM 1737 C C . VAL A 1 231 ? -2.710 -4.010 21.676 1.00 96.12 231 VAL A C 1
ATOM 1739 O O . VAL A 1 231 ? -3.067 -4.060 22.851 1.00 96.12 231 VAL A O 1
ATOM 1742 N N . LEU A 1 232 ? -2.509 -5.107 20.937 1.00 96.00 232 LEU A N 1
ATOM 1743 C CA . LEU A 1 232 ? -2.786 -6.468 21.411 1.00 96.00 232 LEU A CA 1
ATOM 1744 C C . LEU A 1 232 ? -1.899 -6.902 22.583 1.00 96.00 232 LEU A C 1
ATOM 1746 O O . LEU A 1 232 ? -2.381 -7.590 23.476 1.00 96.00 232 LEU A O 1
ATOM 1750 N N . ILE A 1 233 ? -0.621 -6.513 22.610 1.00 96.38 233 ILE A N 1
ATOM 1751 C CA . ILE A 1 233 ? 0.284 -6.879 23.713 1.00 96.38 233 ILE A CA 1
ATOM 1752 C C . ILE A 1 233 ? 0.031 -6.049 24.976 1.00 96.38 233 ILE A C 1
ATOM 1754 O O . ILE A 1 233 ? 0.345 -6.497 26.076 1.00 96.38 233 ILE A O 1
ATOM 1758 N N . ASN A 1 234 ? -0.551 -4.853 24.843 1.00 93.19 234 ASN A N 1
ATOM 1759 C CA . ASN A 1 234 ? -0.817 -3.956 25.964 1.00 93.19 234 ASN A CA 1
ATOM 1760 C C . ASN A 1 234 ? -2.264 -4.096 26.473 1.00 93.19 234 ASN A C 1
ATOM 1762 O O . ASN A 1 234 ? -3.024 -3.131 26.592 1.00 93.19 234 ASN A O 1
ATOM 1766 N N . THR A 1 235 ? -2.648 -5.336 26.789 1.00 83.81 235 THR A N 1
ATOM 1767 C CA . THR A 1 235 ? -4.003 -5.702 27.242 1.00 83.81 235 THR A CA 1
ATOM 1768 C C . THR A 1 235 ? -4.417 -5.006 28.542 1.00 83.81 235 THR A C 1
ATOM 1770 O O . THR A 1 235 ? -5.604 -4.759 28.768 1.00 83.81 235 THR A O 1
ATOM 1773 N N . GLY A 1 236 ? -3.457 -4.628 29.392 1.00 86.75 236 GLY A N 1
ATOM 1774 C CA . GLY A 1 236 ? -3.719 -3.855 30.608 1.00 86.75 236 GLY A CA 1
ATOM 1775 C C . GLY A 1 236 ? -4.325 -2.484 30.295 1.00 86.75 236 GLY A C 1
ATOM 1776 O O . GLY A 1 236 ? -5.409 -2.152 30.794 1.00 86.75 236 GLY A O 1
ATOM 1777 N N . SER A 1 237 ? -3.660 -1.722 29.420 1.00 89.62 237 SER A N 1
ATOM 1778 C CA . SER A 1 237 ? -4.089 -0.383 29.003 1.00 89.62 237 SER A CA 1
ATOM 1779 C C . SER A 1 237 ? -5.266 -0.405 28.023 1.00 89.62 237 SER A C 1
ATOM 1781 O O . SER A 1 237 ? -6.097 0.499 28.069 1.00 89.62 237 SER A O 1
ATOM 1783 N N . TYR A 1 238 ? -5.389 -1.440 27.185 1.00 93.12 238 TYR A N 1
ATOM 1784 C CA . TYR A 1 238 ? -6.365 -1.501 26.085 1.00 93.12 238 TYR A CA 1
ATOM 1785 C C . TYR A 1 238 ? -7.322 -2.702 26.183 1.00 93.12 238 TYR A C 1
ATOM 1787 O O . TYR A 1 238 ? -7.650 -3.327 25.183 1.00 93.12 238 TYR A O 1
ATOM 1795 N N . SER A 1 239 ? -7.782 -3.044 27.391 1.00 91.94 239 SER A N 1
ATOM 1796 C CA . SER A 1 239 ? -8.598 -4.254 27.642 1.00 91.94 239 SER A CA 1
ATOM 1797 C C . SER A 1 239 ? -10.032 -4.198 27.115 1.00 91.94 239 SER A C 1
ATOM 1799 O O . SER A 1 239 ? -10.694 -5.228 27.082 1.00 91.94 239 SER A O 1
ATOM 1801 N N . SER A 1 240 ? -10.537 -3.014 26.774 1.00 93.62 240 SER A N 1
ATOM 1802 C CA . SER A 1 240 ? -11.911 -2.818 26.312 1.00 93.62 240 SER A CA 1
ATOM 1803 C C . SER A 1 240 ? -12.005 -1.621 25.372 1.00 93.62 240 SER A C 1
ATOM 1805 O O . SER A 1 240 ? -11.189 -0.694 25.442 1.00 93.62 240 SER A O 1
ATOM 1807 N N . THR A 1 241 ? -13.067 -1.579 24.564 1.00 93.25 241 THR A N 1
ATOM 1808 C CA . THR A 1 241 ? -13.398 -0.427 23.710 1.00 93.25 241 THR A CA 1
ATOM 1809 C C . THR A 1 241 ? -13.469 0.882 24.504 1.00 93.25 241 THR A C 1
ATOM 1811 O O . THR A 1 241 ? -12.924 1.896 24.072 1.00 93.25 241 THR A O 1
ATOM 1814 N N . SER A 1 242 ? -14.048 0.872 25.711 1.00 94.38 242 SER A N 1
ATOM 1815 C CA . SER A 1 242 ? -14.128 2.064 26.572 1.00 94.38 242 SER A CA 1
ATOM 1816 C C . SER A 1 242 ? -12.757 2.589 27.012 1.00 94.38 242 SER A C 1
ATOM 1818 O O . SER A 1 242 ? -12.533 3.800 27.002 1.00 94.38 242 SER A O 1
ATOM 1820 N N . LYS A 1 243 ? -11.815 1.701 27.354 1.00 94.44 243 LYS A N 1
ATOM 1821 C CA . LYS A 1 243 ? -10.443 2.090 27.711 1.00 94.44 243 LYS A CA 1
ATOM 1822 C C . LYS A 1 243 ? -9.669 2.617 26.512 1.00 94.44 243 LYS A C 1
ATOM 1824 O O . LYS A 1 243 ? -8.953 3.602 26.650 1.00 94.44 243 LYS A O 1
ATOM 1829 N N . ILE A 1 244 ? -9.844 2.006 25.341 1.00 94.44 244 ILE A N 1
ATOM 1830 C CA . ILE A 1 244 ? -9.236 2.491 24.098 1.00 94.44 244 ILE A CA 1
ATOM 1831 C C . ILE A 1 244 ? -9.757 3.889 23.771 1.00 94.44 244 ILE A C 1
ATOM 1833 O O . ILE A 1 244 ? -8.953 4.793 23.583 1.00 94.44 244 ILE A O 1
ATOM 1837 N N . LEU A 1 245 ? -11.073 4.109 23.803 1.00 94.38 245 LEU A N 1
ATOM 1838 C CA . LEU A 1 245 ? -11.654 5.440 23.605 1.00 94.38 245 LEU A CA 1
ATOM 1839 C C . LEU A 1 245 ? -11.107 6.454 24.617 1.00 94.38 245 LEU A C 1
ATOM 1841 O O . LEU A 1 245 ? -10.688 7.541 24.225 1.00 94.38 245 LEU A O 1
ATOM 1845 N N . SER A 1 246 ? -11.030 6.090 25.900 1.00 94.81 246 SER A N 1
ATOM 1846 C CA . SER A 1 246 ? -10.423 6.950 26.921 1.00 94.81 246 SER A CA 1
ATOM 1847 C C . SER A 1 246 ? -8.960 7.277 26.611 1.00 94.81 246 SER A C 1
ATOM 1849 O O . SER A 1 246 ? -8.560 8.425 26.775 1.00 94.81 246 SER A O 1
ATOM 1851 N N . ALA A 1 247 ? -8.170 6.299 26.158 1.00 94.88 247 ALA A N 1
ATOM 1852 C CA . ALA A 1 247 ? -6.769 6.489 25.791 1.00 94.88 247 ALA A CA 1
ATOM 1853 C C . ALA A 1 247 ? -6.604 7.385 24.554 1.00 94.88 247 ALA A C 1
ATOM 1855 O O . ALA A 1 247 ? -5.625 8.118 24.444 1.00 94.88 247 ALA A O 1
ATOM 1856 N N . ILE A 1 248 ? -7.559 7.353 23.624 1.00 94.31 248 ILE A N 1
ATOM 1857 C CA . ILE A 1 248 ? -7.572 8.226 22.444 1.00 94.31 248 ILE A CA 1
ATOM 1858 C C . ILE A 1 248 ? -7.785 9.675 22.871 1.00 94.31 248 ILE A C 1
ATOM 1860 O O . ILE A 1 248 ? -7.017 10.547 22.473 1.00 94.31 248 ILE A O 1
ATOM 1864 N N . TYR A 1 249 ? -8.780 9.925 23.726 1.00 92.81 249 TYR A N 1
ATOM 1865 C CA . TYR A 1 249 ? -9.067 11.270 24.229 1.00 92.81 249 TYR A CA 1
ATOM 1866 C C . TYR A 1 249 ? -8.003 11.800 25.199 1.00 92.81 249 TYR A C 1
ATOM 1868 O O . TYR A 1 249 ? -7.867 13.012 25.337 1.00 92.81 249 TYR A O 1
ATOM 1876 N N . SER A 1 250 ? -7.229 10.923 25.847 1.00 94.69 250 SER A N 1
ATOM 1877 C CA . SER A 1 250 ? -6.090 11.306 26.691 1.00 94.69 250 SER A CA 1
ATOM 1878 C C . SER A 1 250 ? -4.743 11.334 25.956 1.00 94.69 250 SER A C 1
ATOM 1880 O O . SER A 1 250 ? -3.716 11.540 26.600 1.00 94.69 250 SER A O 1
ATOM 1882 N N . HIS A 1 251 ? -4.724 11.130 24.632 1.00 92.44 251 HIS A N 1
ATOM 1883 C CA . HIS A 1 251 ? -3.508 11.056 23.806 1.00 92.44 251 HIS A CA 1
ATOM 1884 C C . HIS A 1 251 ? -2.501 9.966 24.234 1.00 92.44 251 HIS A C 1
ATOM 1886 O O . HIS A 1 251 ? -1.304 10.072 23.984 1.00 92.44 251 HIS A O 1
ATOM 1892 N N . GLN A 1 252 ? -2.983 8.897 24.870 1.00 94.00 252 GLN A N 1
ATOM 1893 C CA . GLN A 1 252 ? -2.193 7.736 25.302 1.00 94.00 252 GLN A CA 1
ATOM 1894 C C . GLN A 1 252 ? -2.342 6.525 24.367 1.00 94.00 252 GLN A C 1
ATOM 1896 O O . GLN A 1 252 ? -1.717 5.485 24.585 1.00 94.00 252 GLN A O 1
ATOM 1901 N N . PHE A 1 253 ? -3.198 6.616 23.348 1.00 94.56 253 PHE A N 1
ATOM 1902 C CA . PHE A 1 253 ? -3.364 5.567 22.347 1.00 94.56 253 PHE A CA 1
ATOM 1903 C C . PHE A 1 253 ? -2.288 5.679 21.250 1.00 94.56 253 PHE A C 1
ATOM 1905 O O . PHE A 1 253 ? -2.068 6.787 20.756 1.00 94.56 253 PHE A O 1
ATOM 1912 N N . PRO A 1 254 ? -1.619 4.579 20.842 1.00 94.75 254 PRO A N 1
ATOM 1913 C CA . PRO A 1 254 ? -0.555 4.617 19.841 1.00 94.75 254 PRO A CA 1
ATOM 1914 C C . PRO A 1 254 ? -1.107 5.072 18.483 1.00 94.75 254 PRO A C 1
ATOM 1916 O O . PRO A 1 254 ? -1.907 4.346 17.884 1.00 94.75 254 PRO A O 1
ATOM 1919 N N . PRO A 1 255 ? -0.674 6.225 17.937 1.00 95.19 255 PRO A N 1
ATOM 1920 C CA . PRO A 1 255 ? -1.312 6.755 16.738 1.00 95.19 255 PRO A CA 1
ATOM 1921 C C . PRO A 1 255 ? -1.143 5.893 15.485 1.00 95.19 255 PRO A C 1
ATOM 1923 O O . PRO A 1 255 ? -2.005 5.904 14.607 1.00 95.19 255 PRO A O 1
ATOM 1926 N N . LEU A 1 256 ? -0.076 5.090 15.415 1.00 96.19 256 LEU A N 1
ATOM 1927 C CA . LEU A 1 256 ? 0.140 4.108 14.350 1.00 96.19 256 LEU A CA 1
ATOM 1928 C C . LEU A 1 256 ? -0.967 3.043 14.271 1.00 96.19 256 LEU A C 1
ATOM 1930 O O . LEU A 1 256 ? -1.139 2.441 13.218 1.00 96.19 256 LEU A O 1
ATOM 1934 N N . ALA A 1 257 ? -1.727 2.812 15.344 1.00 96.44 257 ALA A N 1
ATOM 1935 C CA . ALA A 1 257 ? -2.826 1.850 15.346 1.00 96.44 257 ALA A CA 1
ATOM 1936 C C . ALA A 1 257 ? -4.165 2.444 14.868 1.00 96.44 257 ALA A C 1
ATOM 1938 O O . ALA A 1 257 ? -5.124 1.694 14.707 1.00 96.44 257 ALA A O 1
ATOM 1939 N N . PHE A 1 258 ? -4.255 3.761 14.625 1.00 93.88 258 PHE A N 1
ATOM 1940 C CA . PHE A 1 258 ? -5.479 4.375 14.097 1.00 93.88 258 PHE A CA 1
ATOM 1941 C C . PHE A 1 258 ? -5.815 3.953 12.664 1.00 93.88 258 PHE A C 1
ATOM 1943 O O . PHE A 1 258 ? -6.961 3.576 12.416 1.00 93.88 258 PHE A O 1
ATOM 1950 N N . PRO A 1 259 ? -4.898 4.061 11.684 1.00 96.62 259 PRO A N 1
ATOM 1951 C CA . PRO A 1 259 ? -5.267 3.842 10.295 1.00 96.62 259 PRO A CA 1
ATOM 1952 C C . PRO A 1 259 ? -5.723 2.402 10.082 1.00 96.62 259 PRO A C 1
ATOM 1954 O O . PRO A 1 259 ? -5.125 1.472 10.618 1.00 96.62 259 PRO A O 1
ATOM 1957 N N . LEU A 1 260 ? -6.758 2.216 9.267 1.00 96.56 260 LEU A N 1
ATOM 1958 C CA . LEU A 1 260 ? -7.221 0.886 8.873 1.00 96.56 260 LEU A CA 1
ATOM 1959 C C . LEU A 1 260 ? -6.242 0.249 7.867 1.00 96.56 260 LEU A C 1
ATOM 1961 O O . LEU A 1 260 ? -5.516 0.981 7.187 1.00 96.56 260 LEU A O 1
ATOM 1965 N N . PRO A 1 261 ? -6.243 -1.085 7.691 1.00 97.25 261 PRO A N 1
ATOM 1966 C CA . PRO A 1 261 ? -5.317 -1.775 6.787 1.00 97.25 261 PRO A CA 1
ATOM 1967 C C . PRO A 1 261 ? -5.330 -1.217 5.356 1.00 97.25 261 PRO A C 1
ATOM 1969 O O . PRO A 1 261 ? -4.282 -1.010 4.738 1.00 97.25 261 PRO A O 1
ATOM 1972 N N . ILE A 1 262 ? -6.521 -0.866 4.859 1.00 96.62 262 ILE A N 1
ATOM 1973 C CA . ILE A 1 262 ? -6.713 -0.244 3.544 1.00 96.62 262 ILE A CA 1
ATOM 1974 C C . ILE A 1 262 ? -5.971 1.100 3.408 1.00 96.62 262 ILE A C 1
ATOM 1976 O O . ILE A 1 262 ? -5.550 1.453 2.309 1.00 96.62 262 ILE A O 1
ATOM 1980 N N . PHE A 1 263 ? -5.743 1.841 4.498 1.00 97.88 263 PHE A N 1
ATOM 1981 C CA . PHE A 1 263 ? -5.010 3.113 4.477 1.00 97.88 263 PHE A CA 1
ATOM 1982 C C . PHE A 1 263 ? -3.516 2.867 4.280 1.00 97.88 263 PHE A C 1
ATOM 1984 O O . PHE A 1 263 ? -2.898 3.504 3.431 1.00 97.88 263 PHE A O 1
ATOM 1991 N N . PHE A 1 264 ? -2.936 1.911 5.010 1.00 98.00 264 PHE A N 1
ATOM 1992 C CA . PHE A 1 264 ? -1.522 1.563 4.861 1.00 98.00 264 PHE A CA 1
ATOM 1993 C C . PHE A 1 264 ? -1.209 1.078 3.444 1.00 98.00 264 PHE A C 1
ATOM 1995 O O . PHE A 1 264 ? -0.260 1.557 2.825 1.00 98.00 264 PHE A O 1
ATOM 2002 N N . ILE A 1 265 ? -2.039 0.186 2.897 1.00 97.00 265 ILE A N 1
ATOM 2003 C CA . ILE A 1 265 ? -1.804 -0.385 1.563 1.00 97.00 265 ILE A CA 1
ATOM 2004 C C . ILE A 1 265 ? -2.120 0.591 0.428 1.00 97.00 265 ILE A C 1
ATOM 2006 O O . ILE A 1 265 ? -1.537 0.464 -0.647 1.00 97.00 265 ILE A O 1
ATOM 2010 N N . SER A 1 266 ? -2.964 1.600 0.643 1.00 97.56 266 SER A N 1
ATOM 2011 C CA . SER A 1 266 ? -3.178 2.662 -0.346 1.00 97.56 266 SER A CA 1
ATOM 2012 C C . SER A 1 266 ? -2.195 3.822 -0.163 1.00 97.56 266 SER A C 1
ATOM 2014 O O . SER A 1 266 ? -1.197 3.914 -0.879 1.00 97.56 266 SER A O 1
ATOM 2016 N N . ALA A 1 267 ? -2.443 4.691 0.817 1.00 98.38 267 ALA A N 1
ATOM 2017 C CA . ALA A 1 267 ? -1.661 5.889 1.104 1.00 98.38 267 ALA A CA 1
ATOM 2018 C C . ALA A 1 267 ? -0.182 5.583 1.384 1.00 98.38 267 ALA A C 1
ATOM 2020 O O . ALA A 1 267 ? 0.692 6.257 0.838 1.00 98.38 267 ALA A O 1
ATOM 2021 N N . GLY A 1 268 ? 0.113 4.545 2.173 1.00 98.38 268 GLY A N 1
ATOM 2022 C CA . GLY A 1 268 ? 1.494 4.138 2.448 1.00 98.38 268 GLY A CA 1
ATOM 2023 C C . GLY A 1 268 ? 2.227 3.691 1.181 1.00 98.38 268 GLY A C 1
ATOM 2024 O O . GLY A 1 268 ? 3.31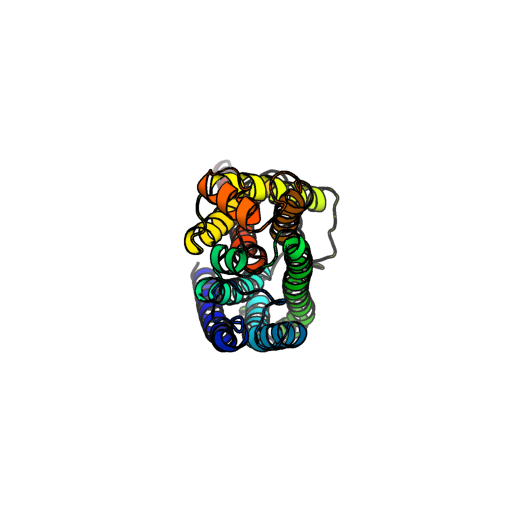3 4.191 0.897 1.00 98.38 268 GLY A O 1
ATOM 2025 N N . THR A 1 269 ? 1.611 2.834 0.361 1.00 98.31 269 THR A N 1
ATOM 2026 C CA . THR A 1 269 ? 2.176 2.394 -0.930 1.00 98.31 269 THR A CA 1
ATOM 2027 C C . THR A 1 269 ? 2.400 3.561 -1.893 1.00 98.31 269 THR A C 1
ATOM 2029 O O . THR A 1 269 ? 3.448 3.635 -2.534 1.00 98.31 269 THR A O 1
ATOM 2032 N N . ILE A 1 270 ? 1.462 4.512 -1.974 1.00 98.56 270 ILE A N 1
ATOM 2033 C CA . ILE A 1 270 ? 1.645 5.747 -2.752 1.00 98.56 270 ILE A CA 1
ATOM 2034 C C . ILE A 1 270 ? 2.856 6.530 -2.238 1.00 98.56 270 ILE A C 1
ATOM 2036 O O . ILE A 1 270 ? 3.694 6.935 -3.043 1.00 98.56 270 ILE A O 1
ATOM 2040 N N . GLY A 1 271 ? 2.984 6.696 -0.918 1.00 98.62 271 GLY A N 1
ATOM 2041 C CA . GLY A 1 271 ? 4.148 7.322 -0.292 1.00 98.62 271 GLY A CA 1
ATOM 2042 C C . GLY A 1 271 ? 5.457 6.649 -0.708 1.00 98.62 271 GLY A C 1
ATOM 2043 O O . GLY A 1 271 ? 6.366 7.323 -1.191 1.00 98.62 271 GLY A O 1
ATOM 2044 N N . VAL A 1 272 ? 5.528 5.315 -0.627 1.00 98.56 272 VAL A N 1
ATOM 2045 C CA . VAL A 1 272 ? 6.699 4.534 -1.065 1.00 98.56 272 VAL A CA 1
ATOM 2046 C C . VAL A 1 272 ? 7.020 4.783 -2.545 1.00 98.56 272 VAL A C 1
ATOM 2048 O O . VAL A 1 272 ? 8.162 5.098 -2.887 1.00 98.56 272 VAL A O 1
ATOM 2051 N N . ILE A 1 273 ? 6.024 4.715 -3.436 1.00 97.56 273 ILE A N 1
ATOM 2052 C CA . ILE A 1 273 ? 6.208 4.943 -4.881 1.00 97.56 273 ILE A CA 1
ATOM 2053 C C . ILE A 1 273 ? 6.740 6.355 -5.164 1.00 97.56 273 ILE A C 1
ATOM 2055 O O . ILE A 1 273 ? 7.672 6.522 -5.961 1.00 97.56 273 ILE A O 1
ATOM 2059 N N . LEU A 1 274 ? 6.172 7.373 -4.513 1.00 97.69 274 LEU A N 1
ATOM 2060 C CA . LEU A 1 274 ? 6.622 8.756 -4.650 1.00 97.69 274 LEU A CA 1
ATOM 2061 C C . LEU A 1 274 ? 8.061 8.919 -4.145 1.00 97.69 274 LEU A C 1
ATOM 2063 O O . LEU A 1 274 ? 8.858 9.579 -4.810 1.00 97.69 274 LEU A O 1
ATOM 2067 N N . GLY A 1 275 ? 8.413 8.277 -3.027 1.00 98.00 275 GLY A N 1
ATOM 2068 C CA . GLY A 1 275 ? 9.758 8.329 -2.452 1.00 98.00 275 GLY A CA 1
ATOM 2069 C C . GLY A 1 275 ? 10.806 7.700 -3.372 1.00 98.00 275 GLY A C 1
ATOM 2070 O O . GLY A 1 275 ? 11.842 8.311 -3.630 1.00 98.00 275 GLY A O 1
ATOM 2071 N N . ILE A 1 276 ? 10.506 6.532 -3.957 1.00 96.12 276 ILE A N 1
ATOM 2072 C CA . ILE A 1 276 ? 11.369 5.897 -4.971 1.00 96.12 276 ILE A CA 1
ATOM 2073 C C . ILE A 1 276 ? 11.533 6.811 -6.188 1.00 96.12 276 ILE A C 1
ATOM 2075 O O . ILE A 1 276 ? 12.642 6.990 -6.691 1.00 96.12 276 ILE A O 1
ATOM 2079 N N . THR A 1 277 ? 10.431 7.386 -6.672 1.00 94.06 277 THR A N 1
ATOM 2080 C CA . THR A 1 277 ? 10.437 8.239 -7.868 1.00 94.06 277 THR A CA 1
ATOM 2081 C C . THR A 1 277 ? 11.257 9.508 -7.643 1.00 94.06 277 THR A C 1
ATOM 2083 O O . THR A 1 277 ? 12.025 9.900 -8.522 1.00 94.06 277 THR A O 1
ATOM 2086 N N . ALA A 1 278 ? 11.131 10.132 -6.469 1.00 96.00 278 ALA A N 1
ATOM 2087 C CA . ALA A 1 278 ? 11.917 11.301 -6.094 1.00 96.00 278 ALA A CA 1
ATOM 2088 C C . ALA A 1 278 ? 13.408 10.963 -5.971 1.00 96.00 278 ALA A C 1
ATOM 2090 O O . ALA A 1 278 ? 14.224 11.669 -6.557 1.00 96.00 278 ALA A O 1
ATOM 2091 N N . ALA A 1 279 ? 13.760 9.857 -5.305 1.00 95.25 279 ALA A N 1
ATOM 2092 C CA . ALA A 1 279 ? 15.148 9.411 -5.174 1.00 95.25 279 ALA A CA 1
ATOM 2093 C C . ALA A 1 279 ? 15.813 9.201 -6.544 1.00 95.25 279 ALA A C 1
ATOM 2095 O O . ALA A 1 279 ? 16.852 9.797 -6.816 1.00 95.25 279 ALA A O 1
ATOM 2096 N N . LYS A 1 280 ? 15.152 8.469 -7.456 1.00 91.00 280 LYS A N 1
ATOM 2097 C CA . LYS A 1 280 ? 15.621 8.298 -8.846 1.00 91.00 280 LYS A CA 1
ATOM 2098 C C . LYS A 1 280 ? 15.766 9.643 -9.574 1.00 91.00 280 LYS A C 1
ATOM 2100 O O . LYS A 1 280 ? 16.659 9.816 -10.396 1.00 91.00 280 LYS A O 1
ATOM 2105 N N . GLY A 1 281 ? 14.879 10.601 -9.300 1.00 90.12 281 GLY A N 1
ATOM 2106 C CA . GLY A 1 281 ? 14.969 11.959 -9.839 1.00 90.12 281 GLY A CA 1
ATOM 2107 C C . GLY A 1 281 ? 16.246 12.682 -9.406 1.00 90.12 281 GLY A C 1
ATOM 2108 O O . GLY A 1 281 ? 16.930 13.249 -10.254 1.00 90.12 281 GLY A O 1
ATOM 2109 N N . PHE A 1 282 ? 16.582 12.625 -8.115 1.00 92.31 282 PHE A N 1
ATOM 2110 C CA . PHE A 1 282 ? 17.810 13.215 -7.578 1.00 92.31 282 PHE A CA 1
ATOM 2111 C C . PHE A 1 282 ? 19.071 12.527 -8.109 1.00 92.31 282 PHE A C 1
ATOM 2113 O O . PHE A 1 282 ? 19.978 13.221 -8.555 1.00 92.31 282 PHE A O 1
ATOM 2120 N N . GLU A 1 283 ? 19.092 11.190 -8.143 1.00 88.94 283 GLU A N 1
ATOM 2121 C CA . GLU A 1 283 ? 20.203 10.401 -8.699 1.00 88.94 283 GLU A CA 1
ATOM 2122 C C . GLU A 1 283 ? 20.537 10.834 -10.142 1.00 88.94 283 GLU A C 1
ATOM 2124 O O . GLU A 1 283 ? 21.696 11.096 -10.463 1.00 88.94 283 GLU A O 1
ATOM 2129 N N . ASN A 1 284 ? 19.518 10.995 -10.995 1.00 87.75 284 ASN A N 1
ATOM 2130 C CA . ASN A 1 284 ? 19.710 11.419 -12.386 1.00 87.75 284 ASN A CA 1
ATOM 2131 C C . ASN A 1 284 ? 20.287 12.839 -12.504 1.00 87.75 284 ASN A C 1
ATOM 2133 O O . ASN A 1 284 ? 21.177 13.062 -13.319 1.00 87.75 284 ASN A O 1
ATOM 2137 N N . MET A 1 285 ? 19.817 13.788 -11.682 1.00 88.69 285 MET A N 1
ATOM 2138 C CA . MET A 1 285 ? 20.334 15.165 -11.696 1.00 88.69 285 MET A CA 1
ATOM 2139 C C . MET A 1 285 ? 21.810 15.223 -11.284 1.00 88.69 285 MET A C 1
ATOM 2141 O O . MET A 1 285 ? 22.584 15.982 -11.864 1.00 88.69 285 MET A O 1
ATOM 2145 N N . THR A 1 286 ? 22.221 14.403 -10.310 1.00 87.62 286 THR A N 1
ATOM 2146 C CA . THR A 1 286 ? 23.627 14.318 -9.895 1.00 87.62 286 THR A CA 1
ATOM 2147 C C . THR A 1 286 ? 24.512 13.778 -11.019 1.00 87.62 286 THR A C 1
ATOM 2149 O O . THR A 1 286 ? 25.571 14.347 -11.277 1.00 87.62 286 THR A O 1
ATOM 2152 N N . ILE A 1 287 ? 24.069 12.738 -11.734 1.00 86.62 287 ILE A N 1
ATOM 2153 C CA . ILE A 1 287 ? 24.827 12.162 -12.858 1.00 86.62 287 ILE A CA 1
ATOM 2154 C C . ILE A 1 287 ? 24.978 13.179 -13.997 1.00 86.62 287 ILE A C 1
ATOM 2156 O O . ILE A 1 287 ? 26.096 13.403 -14.451 1.00 86.62 287 ILE A O 1
ATOM 2160 N N . GLU A 1 288 ? 23.889 13.841 -14.404 1.00 86.88 288 GLU A N 1
ATOM 2161 C CA . GLU A 1 28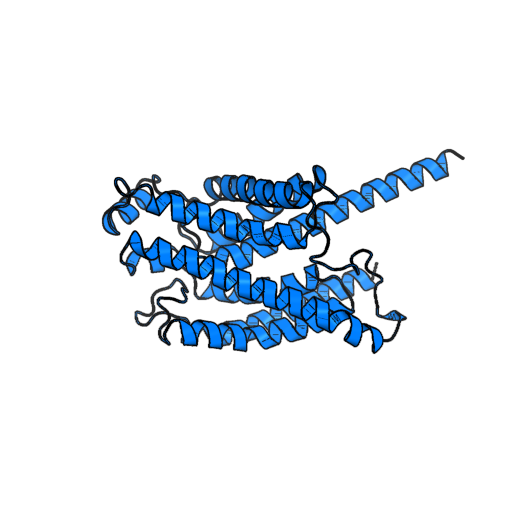8 ? 23.910 14.867 -15.462 1.00 86.88 288 GLU A CA 1
ATOM 2162 C C . GLU A 1 288 ? 24.855 16.033 -15.115 1.00 86.88 288 GLU A C 1
ATOM 2164 O O . GLU A 1 288 ? 25.579 16.541 -15.973 1.00 86.88 288 GLU A O 1
ATOM 2169 N N . SER A 1 289 ? 24.900 16.440 -13.840 1.00 88.50 289 SER A N 1
ATOM 2170 C CA . SER A 1 289 ? 25.813 17.498 -13.392 1.00 88.50 289 SER A CA 1
ATOM 2171 C C . SER A 1 289 ? 27.289 17.086 -13.457 1.00 88.50 289 SER A C 1
ATOM 2173 O O . SER A 1 289 ? 28.134 17.899 -13.829 1.00 88.50 289 SER A O 1
ATOM 2175 N N . ALA A 1 290 ? 27.600 15.822 -13.154 1.00 87.62 290 ALA A N 1
ATOM 2176 C CA . ALA A 1 290 ? 28.964 15.303 -13.191 1.00 87.62 290 ALA A CA 1
ATOM 2177 C C . ALA A 1 290 ? 29.474 15.126 -14.631 1.00 87.62 290 ALA A C 1
ATOM 2179 O O . ALA A 1 290 ? 30.629 15.441 -14.915 1.00 87.62 290 ALA A O 1
ATOM 2180 N N . THR A 1 291 ? 28.616 14.675 -15.555 1.00 88.31 291 THR A N 1
ATOM 2181 C CA . THR A 1 291 ? 28.985 14.520 -16.971 1.00 88.31 291 THR A CA 1
ATOM 2182 C C . THR A 1 291 ? 29.297 15.862 -17.623 1.00 88.31 291 THR A C 1
ATOM 2184 O O . THR A 1 291 ? 30.319 15.987 -18.289 1.00 88.31 291 THR A O 1
ATOM 2187 N N . HIS A 1 292 ? 28.490 16.895 -17.357 1.00 86.94 292 HIS A N 1
ATOM 2188 C CA . HIS A 1 292 ? 28.749 18.231 -17.900 1.00 86.94 292 HIS A CA 1
ATOM 2189 C C . HIS A 1 292 ? 30.050 18.851 -17.378 1.00 86.94 292 HIS A C 1
ATOM 2191 O O . HIS A 1 292 ? 30.751 19.511 -18.137 1.00 86.94 292 HIS A O 1
ATOM 2197 N N . GLN A 1 293 ? 30.407 18.623 -16.109 1.00 87.12 293 GLN A N 1
ATOM 2198 C CA . GLN A 1 293 ? 31.680 19.113 -15.569 1.00 87.12 293 GLN A CA 1
ATOM 2199 C C . GLN A 1 293 ? 32.888 18.445 -16.236 1.00 87.12 293 GLN A C 1
ATOM 2201 O O . GLN A 1 293 ? 33.874 19.126 -16.516 1.00 87.12 293 GLN A O 1
ATOM 2206 N N . SER A 1 294 ? 32.801 17.142 -16.526 1.00 85.62 294 SER A N 1
ATOM 2207 C CA . SER A 1 294 ? 33.859 16.411 -17.232 1.00 85.62 294 SER A CA 1
ATOM 2208 C C . SER A 1 294 ? 34.061 16.926 -18.657 1.00 85.62 294 SER A C 1
ATOM 2210 O O . SER A 1 294 ? 35.199 17.091 -19.073 1.00 85.62 294 SER A O 1
ATOM 2212 N N . GLU A 1 295 ? 32.979 17.220 -19.384 1.00 87.12 295 GLU A N 1
ATOM 2213 C CA . GLU A 1 295 ? 33.050 17.750 -20.756 1.00 87.12 295 GLU A CA 1
ATOM 2214 C C . GLU A 1 295 ? 33.640 19.166 -20.815 1.00 87.12 295 GLU A C 1
ATOM 2216 O O . GLU A 1 295 ? 34.272 19.526 -21.799 1.00 87.12 295 GLU A O 1
ATOM 2221 N N . THR A 1 296 ? 33.453 19.983 -19.772 1.00 87.88 296 THR A N 1
ATOM 2222 C CA . THR A 1 296 ? 34.025 21.343 -19.716 1.00 87.88 296 THR A CA 1
ATOM 2223 C C . THR A 1 296 ? 35.492 21.395 -19.293 1.00 87.88 296 THR A C 1
ATOM 2225 O O . THR A 1 296 ? 36.099 22.463 -19.354 1.00 87.88 296 THR A O 1
ATOM 2228 N N . ALA A 1 297 ? 36.039 20.285 -18.793 1.00 80.00 297 ALA A N 1
ATOM 2229 C CA . ALA A 1 297 ? 37.424 20.203 -18.339 1.00 80.00 297 ALA A CA 1
ATOM 2230 C C . ALA A 1 297 ? 38.405 19.775 -19.451 1.00 80.00 297 ALA A C 1
ATOM 2232 O O . ALA A 1 297 ? 39.615 19.873 -19.236 1.00 80.00 297 ALA A O 1
ATOM 2233 N N . GLU A 1 298 ? 37.895 19.315 -20.600 1.00 71.38 298 GLU A N 1
ATOM 2234 C CA . GLU A 1 298 ? 38.651 18.985 -21.824 1.00 71.38 298 GLU A CA 1
ATOM 2235 C C . GLU A 1 298 ? 38.726 20.177 -22.791 1.00 71.38 298 GLU A C 1
ATOM 2237 O O . GLU A 1 298 ? 39.806 20.355 -23.405 1.00 71.38 298 GLU A O 1
#

Sequence (298 aa):
MLARYQSRILTLVAASIAATCMLIATPRLIPLNASTGITFTDAAVGPLNAIIITALFLLPALILSIFIAAFNTYLSATFISAFAVLALASIGGSPIGFIYRSDLPHEYTSLIIESFIWTALLFANLYTIQITRTPIQAKLPRNLVTPSPDDSNLFGNLSTNTILAAFIVAGLGGFLCNLLIQSTATSQSLCSLILAFFIATLFTRFIFPSANPVILLFSPMIAAIVGYTLVLINTGSYSSTSKILSAIYSHQFPPLAFPLPIFFISAGTIGVILGITAAKGFENMTIESATHQSETAE

Foldseek 3Di:
DVLVVVLVVLLVVLLVVLLVLLQVLQVQQQAPVNFAAGDLCRGPVHNVVNLVSNLVSLVSLLVSLLVSCLQDPNLSSLLSSLSSLVSSCQPRRFLVSCLVPDWPDVCLVSLLVRLVSLVVSSVVSSVSSLVSNVVVNVVDDPVRHDDDPCNPDLPPDPDPLQLVLLQQLLVQLLVQLQVQQLARDSVSSLVSLLQSSLVSLLVSCVVVVPHRLVSNLCSLSSSQNVLSVVLVVPCVQIVGSVSQVVCSVVVNRRSSNRGGSSSSNRSNSNSSSNNNVVNVVVVVVVVVVVVVVVVVVD

Radius of gyration: 20.17 Å; chains: 1; bounding box: 63×35×62 Å